Protein AF-A0A0Q5P4J5-F1 (afdb_monomer_lite)

Foldseek 3Di:
DDDPQPLDDQAEAPDAAQFAAQFDLQQSVVLLCVRRVVDPCNLVVSCVSNVDQSLVSNCRHRVHHSVSCCRRHVVSCVPVRDPNNPPPDDFDDKWWPDQVVCVVVVNHRGTIGGDDPLPQADLVQQFGTHPLRHDSDDTFHCPVPVLLVVLSVLLVVLCVVLNDVLLRVQLVLLLVLLVVCCVPVNDAPQLVVQLCVRVVPDPDDPSSSRSSSSSSCSSLSSQSSSLSSDPVSLCCLLDPNVPVNQCSNCVRRRVNDGQDDPPRSSNVVSVVVNVVVVVVVVVVVVVVVPPPDDDDDDDDDDDDD

Secondary structure (DSSP, 8-state):
-------PPP---SS-----TTB-HHHHHHHHHHHTT--TTHHHHHHHHHT--HHHHHHHHHT--HHHHHHH-GGGGTT---GGGTTPPPP-EEEEPPHHHHHHTT--S--EEEE-TT-SEETTTTEE-STT--SSSPPPB-TT-HHHHHHHHHHHHHHHHH-HHHHHHHHHHHHHHHHHHHHHH---HHHHHHHHHHHTT----HHHHHHHHHHHHHHHHHHHHHHHH-HHHHHHHHSS--HHHHHHHHHHTSTTPPP-STT-HHHHHHHHHHHHHHHHHHHHHHHTT---S------------

pLDDT: mean 85.1, std 15.19, range [29.89, 98.31]

Sequence (305 aa):
MTGPLDIPVLRPLPRKTRPYPDETTPSFIRRIETANHTGYGAVRQLRNRTGRSWPETLAILSGNTIRTLILAMPQLSAGTLLPESGGRPACRATRIACSRCTLSRGAGNHVVVHTTHERVLCPRHRLWTGDGNAGTGTQMRLDTCPGILAAHRHHRNLIIRFGRPAVLEAFEASSLINWRWYEQFGHFASFDQRYTALASRGNSPQQARQSAVAAALYPAVVDLTSALASPHWQALALSRNLTPFLERISRQITDGWIPQGSGDPLRHWITEERTARRLAAHDTTAASRDPQTARTPDSPVLGQL

Radius of gyration: 26.27 Å; chains: 1; bounding box: 70×57×71 Å

Structure (mmCIF, N/CA/C/O backbone):
data_AF-A0A0Q5P4J5-F1
#
_entry.id   AF-A0A0Q5P4J5-F1
#
loop_
_atom_site.group_PDB
_atom_site.id
_atom_site.type_symbol
_atom_site.label_atom_id
_atom_site.label_alt_id
_atom_site.label_comp_id
_atom_site.label_asym_id
_atom_site.label_entity_id
_atom_site.label_seq_id
_atom_site.pdbx_PDB_ins_code
_atom_site.Cartn_x
_atom_site.Cartn_y
_atom_site.Cartn_z
_atom_site.occupancy
_atom_site.B_iso_or_equiv
_atom_site.auth_seq_id
_atom_site.auth_comp_id
_atom_site.auth_asym_id
_atom_site.auth_atom_id
_atom_site.pdbx_PDB_model_num
ATOM 1 N N . MET A 1 1 ? 19.469 28.657 -42.302 1.00 40.56 1 MET A N 1
ATOM 2 C CA . MET A 1 1 ? 19.498 27.339 -42.973 1.00 40.56 1 MET A CA 1
ATOM 3 C C . MET A 1 1 ? 19.557 26.258 -41.901 1.00 40.56 1 MET A C 1
ATOM 5 O O . MET A 1 1 ? 20.631 25.949 -41.409 1.00 40.56 1 MET A O 1
ATOM 9 N N . THR A 1 2 ? 18.410 25.748 -41.458 1.00 45.59 2 THR A N 1
ATOM 10 C CA . THR A 1 2 ? 18.336 24.576 -40.572 1.00 45.59 2 THR A CA 1
ATOM 11 C C . THR A 1 2 ? 18.325 23.336 -41.456 1.00 45.59 2 THR A C 1
ATOM 13 O O . THR A 1 2 ? 17.329 23.085 -42.131 1.00 45.59 2 THR A O 1
ATOM 16 N N . GLY A 1 3 ? 19.448 22.615 -41.524 1.00 48.28 3 GLY A N 1
ATOM 17 C CA . GLY A 1 3 ? 19.512 21.325 -42.215 1.00 48.28 3 GLY A CA 1
ATOM 18 C C . GLY A 1 3 ? 18.489 20.333 -41.640 1.00 48.28 3 GLY A C 1
ATOM 19 O O . GLY A 1 3 ? 18.038 20.524 -40.505 1.00 48.28 3 GLY A O 1
ATOM 20 N N . PRO A 1 4 ? 18.090 19.299 -42.403 1.00 52.28 4 PRO A N 1
ATOM 21 C CA . PRO A 1 4 ? 17.166 18.288 -41.908 1.00 52.28 4 PRO A CA 1
ATOM 22 C C . PRO A 1 4 ? 17.740 17.679 -40.625 1.00 52.28 4 PRO A C 1
ATOM 24 O O . PRO A 1 4 ? 18.877 17.215 -40.597 1.00 52.28 4 PRO A O 1
ATOM 27 N N . LEU A 1 5 ? 16.968 17.744 -39.539 1.00 60.19 5 LEU A N 1
ATOM 28 C CA . LEU A 1 5 ? 17.321 17.085 -38.288 1.00 60.19 5 LEU A CA 1
ATOM 29 C C . LEU A 1 5 ? 17.388 15.583 -38.573 1.00 60.19 5 LEU A C 1
ATOM 31 O O . LEU A 1 5 ? 16.350 14.965 -38.798 1.00 60.19 5 LEU A O 1
ATOM 35 N N . ASP A 1 6 ? 18.589 15.004 -38.568 1.00 69.25 6 ASP A N 1
ATOM 36 C CA . ASP A 1 6 ? 18.773 13.555 -38.637 1.00 69.25 6 ASP A CA 1
ATOM 37 C C . ASP A 1 6 ? 18.082 12.912 -37.429 1.00 69.25 6 ASP A C 1
ATOM 39 O O . ASP A 1 6 ? 18.601 12.891 -36.304 1.00 69.25 6 ASP A O 1
ATOM 43 N N . ILE A 1 7 ? 16.861 12.421 -37.650 1.00 68.56 7 ILE A N 1
ATOM 44 C CA . ILE A 1 7 ? 16.100 11.685 -36.648 1.00 68.56 7 ILE A CA 1
ATOM 45 C C . ILE A 1 7 ? 16.794 10.328 -36.486 1.00 68.56 7 ILE A C 1
ATOM 47 O O . ILE A 1 7 ? 16.807 9.533 -37.429 1.00 68.56 7 ILE A O 1
ATOM 51 N N . PRO A 1 8 ? 17.366 10.017 -35.309 1.00 75.31 8 PRO A N 1
ATOM 52 C CA . PRO A 1 8 ? 18.061 8.755 -35.120 1.00 75.31 8 PRO A CA 1
ATOM 53 C C . PRO A 1 8 ? 17.087 7.585 -35.301 1.00 75.31 8 PRO A C 1
ATOM 55 O O . PRO A 1 8 ? 16.025 7.537 -34.673 1.00 75.31 8 PRO A O 1
ATOM 58 N N . VAL A 1 9 ? 17.456 6.620 -36.148 1.00 81.94 9 VAL A N 1
ATOM 59 C CA . VAL A 1 9 ? 16.663 5.402 -36.355 1.00 81.94 9 VAL A CA 1
ATOM 60 C C . VAL A 1 9 ? 16.645 4.596 -35.060 1.00 81.94 9 VAL A C 1
ATOM 62 O O . VAL A 1 9 ? 17.676 4.107 -34.597 1.00 81.94 9 VAL A O 1
ATOM 65 N N . LEU A 1 10 ? 15.457 4.441 -34.477 1.00 87.19 10 LEU A N 1
ATOM 66 C CA . LEU A 1 10 ? 15.274 3.671 -33.253 1.00 87.19 10 LEU A CA 1
ATOM 67 C C . LEU A 1 10 ? 15.359 2.172 -33.563 1.00 87.19 10 LEU A C 1
ATOM 69 O O . LEU A 1 10 ? 14.593 1.662 -34.379 1.00 87.19 10 LEU A O 1
ATOM 73 N N . ARG A 1 11 ? 16.276 1.459 -32.903 1.00 89.81 11 ARG A N 1
ATOM 74 C CA . ARG A 1 11 ? 16.461 0.007 -33.048 1.00 89.81 11 ARG A CA 1
ATOM 75 C C . ARG A 1 11 ? 16.365 -0.691 -31.687 1.00 89.81 11 ARG A C 1
ATOM 77 O O . ARG A 1 11 ? 16.628 -0.046 -30.671 1.00 89.81 11 ARG A O 1
ATOM 84 N N . PRO A 1 12 ? 16.004 -1.985 -31.646 1.00 93.31 12 PRO A N 1
ATOM 85 C CA . PRO A 1 12 ? 16.014 -2.756 -30.408 1.00 93.31 12 PRO A CA 1
ATOM 86 C C . PRO A 1 12 ? 17.386 -2.767 -29.739 1.00 93.31 12 PRO A C 1
ATOM 88 O O . PRO A 1 12 ? 18.413 -2.848 -30.415 1.00 93.31 12 PRO A O 1
ATOM 91 N N . LEU A 1 13 ? 17.397 -2.714 -28.407 1.00 93.94 13 LEU A N 1
ATOM 92 C CA . LEU A 1 13 ? 18.631 -2.809 -27.636 1.00 93.94 13 LEU A CA 1
ATOM 93 C C . LEU A 1 13 ? 19.099 -4.272 -27.516 1.00 93.94 13 LEU A C 1
ATOM 95 O O . LEU A 1 13 ? 18.262 -5.182 -27.529 1.00 93.94 13 LEU A O 1
ATOM 99 N N . PRO A 1 14 ? 20.415 -4.522 -27.352 1.00 94.69 14 PRO A N 1
ATOM 100 C CA . PRO A 1 14 ? 20.964 -5.880 -27.316 1.00 94.69 14 PRO A CA 1
ATOM 101 C C . PRO A 1 14 ? 20.375 -6.769 -26.212 1.00 94.69 14 PRO A C 1
ATOM 103 O O . PRO A 1 14 ? 20.093 -7.946 -26.435 1.00 94.69 14 PRO A O 1
ATOM 106 N N . ARG A 1 15 ? 20.162 -6.218 -25.010 1.00 93.88 15 ARG A N 1
ATOM 107 C CA . ARG A 1 15 ? 19.592 -6.941 -23.867 1.00 93.88 15 ARG A CA 1
ATOM 108 C C . ARG A 1 15 ? 18.125 -6.575 -23.686 1.00 93.88 15 ARG A C 1
ATOM 110 O O . ARG A 1 15 ? 17.771 -5.493 -23.211 1.00 93.88 15 ARG A O 1
ATOM 117 N N . LYS A 1 16 ? 17.262 -7.532 -24.022 1.00 92.31 16 LYS A N 1
ATOM 118 C CA . LYS A 1 16 ? 15.809 -7.418 -23.859 1.00 92.31 16 LYS A CA 1
ATOM 119 C C . LYS A 1 16 ? 15.430 -7.449 -22.379 1.00 92.31 16 LYS A C 1
ATOM 121 O O . LYS A 1 16 ? 15.924 -8.276 -21.617 1.00 92.31 16 LYS A O 1
ATOM 126 N N . THR A 1 17 ? 14.516 -6.571 -21.977 1.00 93.12 17 THR A N 1
ATOM 127 C CA . THR A 1 17 ? 13.975 -6.516 -20.609 1.00 93.12 17 THR A CA 1
ATOM 128 C C . THR A 1 17 ? 12.486 -6.824 -20.643 1.00 93.12 17 THR A C 1
ATOM 130 O O . THR A 1 17 ? 11.737 -6.194 -21.387 1.00 93.12 17 THR A O 1
ATOM 133 N N . ARG A 1 18 ? 12.039 -7.798 -19.841 1.00 92.94 18 ARG A N 1
ATOM 134 C CA . ARG A 1 18 ? 10.614 -8.137 -19.719 1.00 92.94 18 ARG A CA 1
ATOM 135 C C . ARG A 1 18 ? 9.919 -7.178 -18.742 1.00 92.94 18 ARG A C 1
ATOM 137 O O . ARG A 1 18 ? 10.473 -6.947 -17.656 1.00 92.94 18 ARG A O 1
ATOM 144 N N . PRO A 1 19 ? 8.741 -6.630 -19.088 1.00 94.62 19 PRO A N 1
ATOM 145 C CA . PRO A 1 19 ? 7.979 -5.797 -18.169 1.00 94.62 19 PRO A CA 1
ATOM 146 C C . PRO A 1 19 ? 7.394 -6.652 -17.040 1.00 94.62 19 PRO A C 1
ATOM 148 O O . PRO A 1 19 ? 7.106 -7.838 -17.222 1.00 94.62 19 PRO A O 1
ATOM 151 N N . TYR A 1 20 ? 7.238 -6.058 -15.861 1.00 95.25 20 TYR A N 1
ATOM 152 C CA . TYR A 1 20 ? 6.645 -6.713 -14.698 1.00 95.25 20 TYR A CA 1
ATOM 153 C C . TYR A 1 20 ? 5.208 -6.201 -14.458 1.00 95.25 20 TYR A C 1
ATOM 155 O O . TYR A 1 20 ? 4.928 -5.035 -14.732 1.00 95.25 20 TYR A O 1
ATOM 163 N N . PRO A 1 21 ? 4.264 -7.030 -13.969 1.00 92.81 21 PRO A N 1
ATOM 164 C CA . PRO A 1 21 ? 2.897 -6.573 -13.711 1.00 92.81 21 PRO A CA 1
ATOM 165 C C . PRO A 1 21 ? 2.836 -5.401 -12.724 1.00 92.81 21 PRO A C 1
ATOM 167 O O . PRO A 1 21 ? 3.470 -5.455 -11.671 1.00 92.81 21 PRO A O 1
ATOM 170 N N . ASP A 1 22 ? 2.033 -4.386 -13.052 1.00 92.62 22 ASP A N 1
ATOM 171 C CA . ASP A 1 22 ? 1.913 -3.121 -12.312 1.00 92.62 22 ASP A CA 1
ATOM 172 C C . ASP A 1 22 ? 3.205 -2.284 -12.283 1.00 92.62 22 ASP A C 1
ATOM 174 O O . ASP A 1 22 ? 3.307 -1.350 -11.493 1.00 92.62 22 ASP A O 1
ATOM 178 N N . GLU A 1 23 ? 4.213 -2.584 -13.103 1.00 94.75 23 GLU A N 1
ATOM 179 C CA . GLU A 1 23 ? 5.471 -1.839 -13.078 1.00 94.75 23 GLU A CA 1
ATOM 180 C C . GLU A 1 23 ? 5.275 -0.350 -13.397 1.00 94.75 23 GLU A C 1
ATOM 182 O O . GLU A 1 23 ? 4.431 0.061 -14.192 1.00 94.75 23 GLU A O 1
ATOM 187 N N . THR A 1 24 ? 6.058 0.494 -12.736 1.00 93.75 24 THR A N 1
ATOM 188 C CA . THR A 1 24 ? 6.094 1.922 -13.038 1.00 93.75 24 THR A CA 1
ATOM 189 C C . THR A 1 24 ? 6.918 2.170 -14.308 1.00 93.75 24 THR A C 1
ATOM 191 O O . THR A 1 24 ? 8.010 1.619 -14.457 1.00 93.75 24 THR A O 1
ATOM 194 N N . THR A 1 25 ? 6.465 3.052 -15.205 1.00 94.19 25 THR A N 1
ATOM 195 C CA . THR A 1 25 ? 7.236 3.437 -16.402 1.00 94.19 25 THR A CA 1
ATOM 196 C C . THR A 1 25 ? 8.682 3.849 -16.075 1.00 94.19 25 THR A C 1
ATOM 198 O O . THR A 1 25 ? 9.593 3.358 -16.745 1.00 94.19 25 THR A O 1
ATOM 201 N N . PRO A 1 26 ? 8.956 4.666 -15.031 1.00 94.38 26 PRO A N 1
ATOM 202 C CA . PRO A 1 26 ? 10.330 4.976 -14.632 1.00 94.38 26 PRO A CA 1
ATOM 203 C C . PRO A 1 26 ? 11.158 3.751 -14.205 1.00 94.38 26 PRO A C 1
ATOM 205 O O . PRO A 1 26 ? 12.337 3.683 -14.550 1.00 94.38 26 PRO A O 1
ATOM 208 N N . SER A 1 27 ? 10.568 2.774 -13.498 1.00 94.62 27 SER A N 1
ATOM 209 C CA . SER A 1 27 ? 11.249 1.516 -13.136 1.00 94.62 27 SER A CA 1
ATOM 210 C C . SER A 1 27 ? 11.662 0.733 -14.373 1.00 94.62 27 SER A C 1
ATOM 212 O O . SER A 1 27 ? 12.820 0.329 -14.491 1.00 94.62 27 SER A O 1
ATOM 214 N N . PHE A 1 28 ? 10.737 0.564 -15.319 1.00 96.44 28 PHE A N 1
ATOM 215 C CA . PHE A 1 28 ? 11.008 -0.196 -16.532 1.00 96.44 28 PHE A CA 1
ATOM 216 C C . PHE A 1 28 ? 12.098 0.464 -17.386 1.00 96.44 28 PHE A C 1
ATOM 218 O O . PHE A 1 28 ? 13.026 -0.214 -17.826 1.00 96.44 28 PHE A O 1
ATOM 225 N N . ILE A 1 29 ? 12.053 1.795 -17.538 1.00 95.81 29 ILE A N 1
ATOM 226 C CA . ILE A 1 29 ? 13.106 2.573 -18.212 1.00 95.81 29 ILE A CA 1
ATOM 227 C C . ILE A 1 29 ? 14.461 2.357 -17.535 1.00 95.81 29 ILE A C 1
ATOM 229 O O . ILE A 1 29 ? 15.420 1.974 -18.203 1.00 95.81 29 ILE A O 1
ATOM 233 N N . ARG A 1 30 ? 14.538 2.539 -16.209 1.00 94.62 30 ARG A N 1
ATOM 234 C CA . ARG A 1 30 ? 15.789 2.364 -15.458 1.00 94.62 30 ARG A CA 1
ATOM 235 C C . ARG A 1 30 ? 16.352 0.954 -15.633 1.00 94.62 30 ARG A C 1
ATOM 237 O O . ARG A 1 30 ? 17.565 0.791 -15.735 1.00 94.62 30 ARG A O 1
ATOM 244 N N . ARG A 1 31 ? 15.499 -0.071 -15.681 1.00 94.56 31 ARG A N 1
ATOM 245 C CA . ARG A 1 31 ? 15.924 -1.460 -15.908 1.00 94.56 31 ARG A CA 1
ATOM 246 C C . ARG A 1 31 ? 16.450 -1.686 -17.320 1.00 94.56 31 ARG A C 1
ATOM 248 O O . ARG A 1 31 ? 17.480 -2.339 -17.452 1.00 94.56 31 ARG A O 1
ATOM 255 N N . ILE A 1 32 ? 15.808 -1.121 -18.343 1.00 95.31 32 ILE A N 1
ATOM 256 C CA . ILE A 1 32 ? 16.315 -1.160 -19.724 1.00 95.31 32 ILE A CA 1
ATOM 257 C C . ILE A 1 32 ? 17.700 -0.510 -19.805 1.00 95.31 32 ILE A C 1
ATOM 259 O O . ILE A 1 32 ? 18.624 -1.116 -20.352 1.00 95.31 32 ILE A O 1
ATOM 263 N N . GLU A 1 33 ? 17.845 0.692 -19.242 1.00 95.06 33 GLU A N 1
ATOM 264 C CA . GLU A 1 33 ? 19.101 1.455 -19.249 1.00 95.06 33 GLU A CA 1
ATOM 265 C C . GLU A 1 33 ? 20.218 0.703 -18.522 1.00 95.06 33 GLU A C 1
ATOM 267 O O . GLU A 1 33 ? 21.335 0.591 -19.023 1.00 95.06 33 GLU A O 1
ATOM 272 N N . THR A 1 34 ? 19.890 0.127 -17.363 1.00 93.94 34 THR A N 1
ATOM 273 C CA . THR A 1 34 ? 20.825 -0.653 -16.543 1.00 93.94 34 THR A CA 1
ATOM 274 C C . THR A 1 34 ? 21.249 -1.935 -17.254 1.00 93.94 34 THR A C 1
ATOM 276 O O . THR A 1 34 ? 22.435 -2.249 -17.297 1.00 93.94 34 THR A O 1
ATOM 279 N N . ALA A 1 35 ? 20.301 -2.669 -17.846 1.00 94.00 35 ALA A N 1
ATOM 280 C CA . ALA A 1 35 ? 20.592 -3.907 -18.562 1.00 94.00 35 ALA A CA 1
ATOM 281 C C . ALA A 1 35 ? 21.525 -3.660 -19.753 1.00 94.00 35 ALA A C 1
ATOM 283 O O . ALA A 1 35 ? 22.402 -4.482 -20.006 1.00 94.00 35 ALA A O 1
ATOM 284 N N . ASN A 1 36 ? 21.356 -2.535 -20.452 1.00 94.62 36 ASN A N 1
ATOM 285 C CA . ASN A 1 36 ? 22.091 -2.197 -21.673 1.00 94.62 36 ASN A CA 1
ATOM 286 C C . ASN A 1 36 ? 23.265 -1.231 -21.459 1.00 94.62 36 ASN A C 1
ATOM 288 O O . ASN A 1 36 ? 23.879 -0.821 -22.438 1.00 94.62 36 ASN A O 1
ATOM 292 N N . HIS A 1 37 ? 23.584 -0.875 -20.211 1.00 94.31 37 HIS A N 1
ATOM 293 C CA . HIS A 1 37 ? 24.678 0.038 -19.862 1.00 94.31 37 HIS A CA 1
ATOM 294 C C . HIS A 1 37 ? 24.641 1.384 -20.619 1.00 94.31 37 HIS A C 1
ATOM 296 O O . HIS A 1 37 ? 25.680 1.971 -20.899 1.00 94.31 37 HIS A O 1
ATOM 302 N N . THR A 1 38 ? 23.450 1.900 -20.941 1.00 91.75 38 THR A N 1
ATOM 303 C CA . THR A 1 38 ? 23.298 3.122 -21.760 1.00 91.75 38 THR A CA 1
ATOM 304 C C . THR A 1 38 ? 23.426 4.421 -20.960 1.00 91.75 38 THR A C 1
ATOM 306 O O . THR A 1 38 ? 23.389 5.499 -21.541 1.00 91.75 38 THR A O 1
ATOM 309 N N . GLY A 1 39 ? 23.545 4.336 -19.633 1.00 89.50 39 GLY A N 1
ATOM 310 C CA . GLY A 1 39 ? 23.531 5.491 -18.733 1.00 89.50 39 GLY A CA 1
ATOM 311 C C . GLY A 1 39 ? 22.118 5.967 -18.373 1.00 89.50 39 GLY A C 1
ATOM 312 O O . GLY A 1 39 ? 21.139 5.669 -19.061 1.00 89.50 39 GLY A O 1
ATOM 313 N N . TYR A 1 40 ? 22.016 6.688 -17.253 1.00 91.38 40 TYR A N 1
ATOM 314 C CA . TYR A 1 40 ? 20.748 7.186 -16.716 1.00 91.38 40 TYR A CA 1
ATOM 315 C C . TYR A 1 40 ? 20.149 8.276 -17.613 1.00 91.38 40 TYR A C 1
ATOM 317 O O . TYR A 1 40 ? 20.801 9.275 -17.913 1.00 91.38 40 TYR A O 1
ATOM 325 N N . GLY A 1 41 ? 18.887 8.108 -18.010 1.00 92.75 41 GLY A N 1
ATOM 326 C CA . GLY A 1 41 ? 18.146 9.089 -18.807 1.00 92.75 41 GLY A CA 1
ATOM 327 C C . GLY A 1 41 ? 18.378 9.010 -20.320 1.00 92.75 41 GLY A C 1
ATOM 328 O O . GLY A 1 41 ? 17.718 9.746 -21.062 1.00 92.75 41 GLY A O 1
ATOM 329 N N . ALA A 1 42 ? 19.239 8.111 -20.799 1.00 94.00 42 ALA A N 1
ATOM 330 C CA . ALA A 1 42 ? 19.514 7.921 -22.223 1.00 94.00 42 ALA A CA 1
ATOM 331 C C . ALA A 1 42 ? 18.250 7.571 -23.026 1.00 94.00 42 ALA A C 1
ATOM 333 O O . ALA A 1 42 ? 18.016 8.116 -24.106 1.00 94.00 42 ALA A O 1
ATOM 334 N N . VAL A 1 43 ? 17.370 6.729 -22.474 1.00 93.69 43 VAL A N 1
ATOM 335 C CA . VAL A 1 43 ? 16.118 6.340 -23.142 1.00 93.69 43 VAL A CA 1
ATOM 336 C C . VAL A 1 43 ? 15.170 7.536 -23.267 1.00 93.69 43 VAL A C 1
ATOM 338 O O . VAL A 1 43 ? 14.501 7.705 -24.288 1.00 93.69 43 VAL A O 1
ATOM 341 N N . ARG A 1 44 ? 15.138 8.415 -22.257 1.00 94.12 44 ARG A N 1
ATOM 342 C CA . ARG A 1 44 ? 14.341 9.651 -22.295 1.00 94.12 44 ARG A CA 1
ATOM 343 C C . ARG A 1 44 ? 14.870 10.624 -23.348 1.00 94.12 44 ARG A C 1
ATOM 345 O O . ARG A 1 44 ? 14.074 11.195 -24.089 1.00 94.12 44 ARG A O 1
ATOM 352 N N . GLN A 1 45 ? 16.188 10.802 -23.426 1.00 92.62 45 GLN A N 1
ATOM 353 C CA . GLN A 1 45 ? 16.813 11.652 -24.444 1.00 92.62 45 GLN A CA 1
ATOM 354 C C . GLN A 1 45 ? 16.505 11.138 -25.855 1.00 92.62 45 GLN A C 1
ATOM 356 O O . GLN A 1 45 ? 16.112 11.912 -26.726 1.00 92.62 45 GLN A O 1
ATOM 361 N N . LEU A 1 46 ? 16.593 9.823 -26.061 1.00 91.25 46 LEU A N 1
ATOM 362 C CA . LEU A 1 46 ? 16.285 9.188 -27.339 1.00 91.25 46 LEU A CA 1
ATOM 363 C C . LEU A 1 46 ? 14.809 9.345 -27.736 1.00 91.25 46 LEU A C 1
ATOM 365 O O . LEU A 1 46 ? 14.508 9.686 -28.881 1.00 91.25 46 LEU A O 1
ATOM 369 N N . ARG A 1 47 ? 13.882 9.182 -26.783 1.00 93.31 47 ARG A N 1
ATOM 370 C CA . ARG A 1 47 ? 12.458 9.489 -26.992 1.00 93.31 47 ARG A CA 1
ATOM 371 C C . ARG A 1 47 ? 12.263 10.941 -27.437 1.00 93.31 47 ARG A C 1
ATOM 373 O O . ARG A 1 47 ? 11.586 11.190 -28.426 1.00 93.31 47 ARG A O 1
ATOM 380 N N . ASN A 1 48 ? 12.882 11.894 -26.735 1.00 92.31 48 ASN A N 1
ATOM 381 C CA . ASN A 1 48 ? 12.759 13.322 -27.046 1.00 92.31 48 ASN A CA 1
ATOM 382 C C . ASN A 1 48 ? 13.271 13.662 -28.450 1.00 92.31 48 ASN A C 1
ATOM 384 O O . ASN A 1 48 ? 12.627 14.430 -29.153 1.00 92.31 48 ASN A O 1
ATOM 388 N N . ARG A 1 49 ? 14.387 13.062 -28.878 1.00 90.62 49 ARG A N 1
ATOM 389 C CA . ARG A 1 49 ? 14.952 13.279 -30.222 1.00 90.62 49 ARG A CA 1
ATOM 390 C C . ARG A 1 49 ? 14.111 12.671 -31.343 1.00 90.62 49 ARG A C 1
ATOM 392 O O . ARG A 1 49 ? 14.165 13.157 -32.463 1.00 90.62 49 ARG A O 1
ATOM 399 N N . THR A 1 50 ? 13.376 11.598 -31.057 1.00 89.94 50 THR A N 1
ATOM 400 C CA . THR A 1 50 ? 12.561 10.893 -32.061 1.00 89.94 50 THR A CA 1
ATOM 401 C C . THR A 1 50 ? 11.117 11.380 -32.128 1.00 89.94 50 THR A C 1
ATOM 403 O O . THR A 1 50 ? 10.417 11.025 -33.070 1.00 89.94 50 THR A O 1
ATOM 406 N N . GLY A 1 51 ? 10.645 12.144 -31.136 1.00 88.19 51 GLY A N 1
ATOM 407 C CA . GLY A 1 51 ? 9.257 12.618 -31.061 1.00 88.19 51 GLY A CA 1
ATOM 408 C C . GLY A 1 51 ? 8.215 11.512 -30.834 1.00 88.19 51 GLY A C 1
ATOM 409 O O . GLY A 1 51 ? 7.019 11.781 -30.888 1.00 88.19 51 GLY A O 1
ATOM 410 N N . ARG A 1 52 ? 8.642 10.268 -30.581 1.00 89.69 52 ARG A N 1
ATOM 411 C CA . ARG A 1 52 ? 7.751 9.106 -30.444 1.00 89.69 52 ARG A CA 1
ATOM 412 C C . ARG A 1 52 ? 7.058 9.047 -29.086 1.00 89.69 52 ARG A C 1
ATOM 414 O O . ARG A 1 52 ? 7.567 9.533 -28.071 1.00 89.69 52 ARG A O 1
ATOM 421 N N . SER A 1 53 ? 5.912 8.368 -29.066 1.00 92.44 53 SER A N 1
ATOM 422 C CA . SER A 1 53 ? 5.186 8.064 -27.835 1.00 92.44 53 SER A CA 1
ATOM 423 C C . SER A 1 53 ? 5.967 7.078 -26.952 1.00 92.44 53 SER A C 1
ATOM 425 O O . SER A 1 53 ? 6.747 6.253 -27.434 1.00 92.44 53 SER A O 1
ATOM 427 N N . TRP A 1 54 ? 5.753 7.128 -25.631 1.00 92.88 54 TRP A N 1
ATOM 428 C CA . TRP A 1 54 ? 6.388 6.180 -24.705 1.00 92.88 54 TRP A CA 1
ATOM 429 C C . TRP A 1 54 ? 6.127 4.703 -25.047 1.00 92.88 54 TRP A C 1
ATOM 431 O O . TRP A 1 54 ? 7.096 3.939 -25.029 1.00 92.88 54 TRP A O 1
ATOM 441 N N . PRO A 1 55 ? 4.885 4.269 -25.351 1.00 94.50 55 PRO A N 1
ATOM 442 C CA . PRO A 1 55 ? 4.618 2.873 -25.688 1.00 94.50 55 PRO A CA 1
ATOM 443 C C . PRO A 1 55 ? 5.414 2.400 -26.907 1.00 94.50 55 PRO A C 1
ATOM 445 O O . PRO A 1 55 ? 6.005 1.325 -26.858 1.00 94.50 55 PRO A O 1
ATOM 448 N N . GLU A 1 56 ? 5.492 3.215 -27.963 1.00 93.81 56 GLU A N 1
ATOM 449 C CA . GLU A 1 56 ? 6.271 2.899 -29.165 1.00 93.81 56 GLU A CA 1
ATOM 450 C C . GLU A 1 56 ? 7.768 2.828 -28.877 1.00 93.81 56 GLU A C 1
ATOM 452 O O . GLU A 1 56 ? 8.422 1.845 -29.231 1.00 93.81 56 GLU A O 1
ATOM 457 N N . THR A 1 57 ? 8.320 3.852 -28.213 1.00 95.12 57 THR A N 1
ATOM 458 C CA . THR A 1 57 ? 9.749 3.894 -27.891 1.00 95.12 57 THR A CA 1
ATOM 459 C C . THR A 1 57 ? 10.153 2.679 -27.064 1.00 95.12 57 THR A C 1
ATOM 461 O O . THR A 1 57 ? 11.146 2.018 -27.369 1.00 95.12 57 THR A O 1
ATOM 464 N N . LEU A 1 58 ? 9.371 2.348 -26.035 1.00 96.00 58 LEU A N 1
ATOM 465 C CA . LEU A 1 58 ? 9.656 1.213 -25.166 1.00 96.00 58 LEU A CA 1
ATOM 466 C C . LEU A 1 58 ? 9.457 -0.124 -25.881 1.00 96.00 58 LEU A C 1
ATOM 468 O O . LEU A 1 58 ? 10.254 -1.034 -25.651 1.00 96.00 58 LEU A O 1
ATOM 472 N N . ALA A 1 59 ? 8.453 -0.254 -26.752 1.00 96.12 59 ALA A N 1
ATOM 473 C CA . ALA A 1 59 ? 8.224 -1.469 -27.533 1.00 96.12 59 ALA A CA 1
ATOM 474 C C . ALA A 1 59 ? 9.430 -1.788 -28.423 1.00 96.12 59 ALA A C 1
ATOM 476 O O . ALA A 1 59 ? 9.974 -2.892 -28.354 1.00 96.12 59 ALA A O 1
ATOM 477 N N . ILE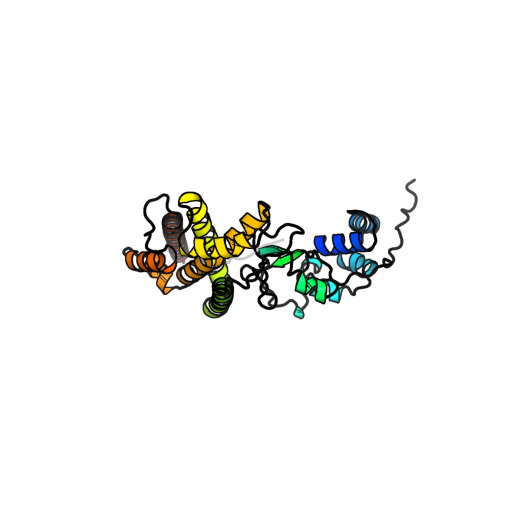 A 1 60 ? 9.916 -0.788 -29.167 1.00 95.56 60 ILE A N 1
ATOM 478 C CA . ILE A 1 60 ? 11.082 -0.933 -30.044 1.00 95.56 60 ILE A CA 1
ATOM 479 C C . ILE A 1 60 ? 12.328 -1.275 -29.222 1.00 95.56 60 ILE A C 1
ATOM 481 O O . ILE A 1 60 ? 12.963 -2.293 -29.485 1.00 95.56 60 ILE A O 1
ATOM 485 N N . LEU A 1 61 ? 12.654 -0.479 -28.196 1.00 95.69 61 LEU A N 1
ATOM 486 C CA . LEU A 1 61 ? 13.894 -0.644 -27.427 1.00 95.69 61 LEU A CA 1
ATOM 487 C C . LEU A 1 61 ? 13.953 -1.961 -26.650 1.00 95.69 61 LEU A C 1
ATOM 489 O O . LEU A 1 61 ? 15.009 -2.587 -26.578 1.00 95.69 61 LEU A O 1
ATOM 493 N N . SER A 1 62 ? 12.834 -2.383 -26.061 1.00 94.69 62 SER A N 1
ATOM 494 C CA . SER A 1 62 ? 12.782 -3.596 -25.237 1.00 94.69 62 SER A CA 1
ATOM 495 C C . SER A 1 62 ? 12.483 -4.870 -26.031 1.00 94.69 62 SER A C 1
ATOM 497 O O . SER A 1 62 ? 12.673 -5.969 -25.505 1.00 94.69 62 SER A O 1
ATOM 499 N N . GLY A 1 63 ? 12.013 -4.734 -27.276 1.00 94.31 63 GLY A N 1
ATOM 500 C CA . GLY A 1 63 ? 11.532 -5.839 -28.103 1.00 94.31 63 GLY A CA 1
ATOM 501 C C . GLY A 1 63 ? 10.205 -6.444 -27.628 1.00 94.31 63 GLY A C 1
ATOM 502 O O . GLY A 1 63 ? 9.908 -7.583 -27.984 1.00 94.31 63 GLY A O 1
ATOM 503 N N . ASN A 1 64 ? 9.433 -5.729 -26.803 1.00 95.12 64 ASN A N 1
ATOM 504 C CA . ASN A 1 64 ? 8.091 -6.138 -26.374 1.00 95.12 64 ASN A CA 1
ATOM 505 C C . ASN A 1 64 ? 7.022 -5.508 -27.272 1.00 95.12 64 ASN A C 1
ATOM 507 O O . ASN A 1 64 ? 7.233 -4.453 -27.862 1.00 95.12 64 ASN A O 1
ATOM 511 N N . THR A 1 65 ? 5.833 -6.107 -27.324 1.00 95.06 65 THR A N 1
ATOM 512 C CA . THR A 1 65 ? 4.697 -5.472 -28.006 1.00 95.06 65 THR A CA 1
ATOM 513 C C . THR A 1 65 ? 4.131 -4.323 -27.168 1.00 95.06 65 THR A C 1
ATOM 515 O O . THR A 1 65 ? 4.158 -4.371 -25.934 1.00 95.06 65 THR A O 1
A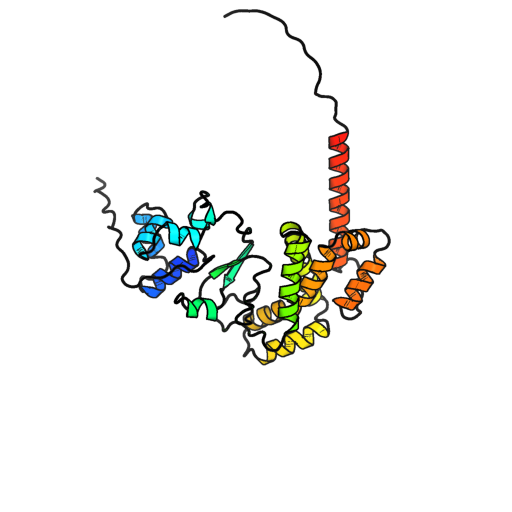TOM 518 N N . ILE A 1 66 ? 3.548 -3.316 -27.829 1.00 93.69 66 ILE A N 1
ATOM 519 C CA . ILE A 1 66 ? 2.821 -2.223 -27.158 1.00 93.69 66 ILE A CA 1
ATOM 520 C C . ILE A 1 66 ? 1.736 -2.786 -26.228 1.00 93.69 66 ILE A C 1
ATOM 522 O O . ILE A 1 66 ? 1.623 -2.357 -25.082 1.00 93.69 66 ILE A O 1
ATOM 526 N N . ARG A 1 67 ? 0.994 -3.809 -26.679 1.00 92.50 67 ARG A N 1
ATOM 527 C CA . ARG A 1 67 ? -0.039 -4.478 -25.876 1.00 92.50 67 ARG A CA 1
ATOM 528 C C . ARG A 1 67 ? 0.529 -5.066 -24.584 1.00 92.50 67 ARG A C 1
ATOM 530 O O . ARG A 1 67 ? -0.015 -4.816 -23.513 1.00 92.50 67 ARG A O 1
ATOM 537 N N . THR A 1 68 ? 1.636 -5.809 -24.664 1.00 93.31 68 THR A N 1
ATOM 538 C CA . THR A 1 68 ? 2.305 -6.386 -23.484 1.00 93.31 68 THR A CA 1
ATOM 539 C C . THR A 1 68 ? 2.722 -5.297 -22.494 1.00 93.31 68 THR A C 1
ATOM 541 O O . THR A 1 68 ? 2.547 -5.466 -21.287 1.00 93.31 68 THR A O 1
ATOM 544 N N . LEU A 1 69 ? 3.240 -4.172 -22.996 1.00 94.06 69 LEU A N 1
ATOM 545 C CA . LEU A 1 69 ? 3.637 -3.041 -22.159 1.00 94.06 69 LEU A CA 1
ATOM 546 C C . LEU A 1 69 ? 2.438 -2.376 -21.482 1.00 94.06 69 LEU A C 1
ATOM 548 O O . LEU A 1 69 ? 2.519 -2.107 -20.291 1.00 94.06 69 LEU A O 1
ATOM 552 N N . ILE A 1 70 ? 1.327 -2.160 -22.190 1.00 92.06 70 ILE A N 1
ATOM 553 C CA . ILE A 1 70 ? 0.114 -1.553 -21.619 1.00 92.06 70 ILE A CA 1
ATOM 554 C C . ILE A 1 70 ? -0.515 -2.453 -20.547 1.00 92.06 70 ILE A C 1
ATOM 556 O O . ILE A 1 70 ? -0.930 -1.959 -19.502 1.00 92.06 70 ILE A O 1
ATOM 560 N N . LEU A 1 71 ? -0.554 -3.773 -20.755 1.00 89.44 71 LEU A N 1
ATOM 561 C CA . LEU A 1 71 ? -1.085 -4.706 -19.752 1.00 89.44 71 LEU A CA 1
ATOM 562 C C . LEU A 1 71 ? -0.243 -4.713 -18.467 1.00 89.44 71 LEU A C 1
ATOM 564 O O . LEU A 1 71 ? -0.775 -4.708 -17.348 1.00 89.44 71 LEU A O 1
ATOM 568 N N . ALA A 1 72 ? 1.083 -4.706 -18.624 1.00 91.94 72 ALA A N 1
ATOM 569 C CA . ALA A 1 72 ? 2.010 -4.653 -17.504 1.00 91.94 72 ALA A CA 1
ATOM 570 C C . ALA A 1 72 ? 2.024 -3.275 -16.821 1.00 91.94 72 ALA A C 1
ATOM 572 O O . ALA A 1 72 ? 2.097 -3.216 -15.596 1.00 91.94 72 ALA A O 1
ATOM 573 N N . MET A 1 73 ? 1.903 -2.194 -17.596 1.00 92.31 73 MET A N 1
ATOM 574 C CA . MET A 1 73 ? 2.023 -0.797 -17.170 1.00 92.31 73 MET A CA 1
ATOM 575 C C . MET A 1 73 ? 0.862 0.048 -17.744 1.00 92.31 73 MET A C 1
ATOM 577 O O . MET A 1 73 ? 1.041 0.764 -18.736 1.00 92.31 73 MET A O 1
ATOM 581 N N . PRO A 1 74 ? -0.341 0.008 -17.136 1.00 86.62 74 PRO A N 1
ATOM 582 C CA . PRO A 1 74 ? -1.535 0.684 -17.660 1.00 86.62 74 PRO A CA 1
ATOM 583 C C . PRO A 1 74 ? -1.406 2.193 -17.845 1.00 86.62 74 PRO A C 1
ATOM 585 O O . PRO A 1 74 ? -2.088 2.767 -18.688 1.00 86.62 74 PRO A O 1
ATOM 588 N N . GLN A 1 75 ? -0.521 2.848 -17.098 1.00 87.06 75 GLN A N 1
ATOM 589 C CA . GLN A 1 75 ? -0.233 4.277 -17.224 1.00 87.06 75 GLN A CA 1
ATOM 590 C C . GLN A 1 75 ? 0.338 4.661 -18.600 1.00 87.06 75 GLN A C 1
ATOM 592 O O . GLN A 1 75 ? 0.355 5.837 -18.950 1.00 87.06 75 GLN A O 1
ATOM 597 N N . LEU A 1 76 ? 0.785 3.685 -19.398 1.00 88.75 76 LEU A N 1
ATOM 598 C CA . LEU A 1 76 ? 1.192 3.894 -20.787 1.00 88.75 76 LEU A CA 1
ATOM 599 C C . LEU A 1 76 ? 0.013 4.069 -21.757 1.00 88.75 76 LEU A C 1
ATOM 601 O O . LEU A 1 76 ? 0.229 4.495 -22.885 1.00 88.75 76 LEU A O 1
ATOM 605 N N . SER A 1 77 ? -1.218 3.760 -21.343 1.00 81.94 77 SER A N 1
ATOM 606 C CA . SER A 1 77 ? -2.391 3.738 -22.230 1.00 81.94 77 SER A CA 1
ATOM 607 C C . SER A 1 77 ? -2.986 5.107 -22.588 1.00 81.94 77 SER A C 1
ATOM 609 O O . SER A 1 77 ? -3.942 5.155 -23.356 1.00 81.94 77 SER A O 1
ATOM 611 N N . ALA A 1 78 ? -2.467 6.215 -22.040 1.00 69.94 78 ALA A N 1
ATOM 612 C CA . ALA A 1 78 ? -2.994 7.573 -22.257 1.00 69.94 78 ALA A CA 1
ATOM 613 C C . ALA A 1 78 ? -4.531 7.692 -22.089 1.00 69.94 78 ALA A C 1
ATOM 615 O O . ALA A 1 78 ? -5.177 8.472 -22.779 1.00 69.94 78 ALA A O 1
ATOM 616 N N . GLY A 1 79 ? -5.126 6.894 -21.192 1.00 61.50 79 GLY A N 1
ATOM 617 C CA . GLY A 1 79 ? -6.574 6.869 -20.939 1.00 61.50 79 GLY A CA 1
ATOM 618 C C . GLY A 1 79 ? -7.364 5.842 -21.760 1.00 61.50 79 GLY A C 1
ATOM 619 O O . GLY A 1 79 ? -8.512 5.564 -21.425 1.00 61.50 79 GLY A O 1
ATOM 620 N N . THR A 1 80 ? -6.757 5.202 -22.764 1.00 59.25 80 THR A N 1
ATOM 621 C CA . THR A 1 80 ? -7.391 4.123 -23.542 1.00 59.25 80 THR A CA 1
ATOM 622 C C . THR A 1 80 ? -7.130 2.778 -22.866 1.00 59.25 80 THR A C 1
ATOM 624 O O . THR A 1 80 ? -6.276 1.994 -23.288 1.00 59.25 80 THR A O 1
ATOM 627 N N . LEU A 1 81 ? -7.813 2.520 -21.751 1.00 61.81 81 LEU A N 1
ATOM 628 C CA . LEU A 1 81 ? -7.682 1.238 -21.063 1.00 61.81 81 LEU A CA 1
ATOM 629 C C . LEU A 1 81 ? -8.162 0.108 -21.980 1.00 61.81 81 LEU A C 1
ATOM 631 O O . LEU A 1 81 ? -9.275 0.137 -22.498 1.00 61.81 81 LEU A O 1
ATOM 635 N N . LEU A 1 82 ? -7.319 -0.911 -22.160 1.00 61.91 82 LEU A N 1
ATOM 636 C CA . LEU A 1 82 ? -7.744 -2.161 -22.785 1.00 61.91 82 LEU A CA 1
ATOM 637 C C . LEU A 1 82 ? -8.912 -2.757 -21.976 1.00 61.91 82 LEU A C 1
ATOM 639 O O . LEU A 1 82 ? -8.910 -2.614 -20.751 1.00 61.91 82 LEU A O 1
ATOM 643 N N . PRO A 1 83 ? -9.862 -3.480 -22.598 1.00 58.66 83 PRO A N 1
ATOM 644 C CA . PRO A 1 83 ? -10.943 -4.155 -21.869 1.00 58.66 83 PRO A CA 1
ATOM 645 C C . PRO A 1 83 ? -10.423 -5.051 -20.731 1.00 58.66 83 PRO A C 1
ATOM 647 O O . PRO A 1 83 ? -10.999 -5.101 -19.651 1.00 58.66 83 PRO A O 1
ATOM 650 N N . GLU A 1 84 ? -9.262 -5.677 -20.945 1.00 62.22 84 GLU A N 1
ATOM 651 C CA . GLU A 1 84 ? -8.529 -6.518 -19.984 1.00 62.22 84 GLU A CA 1
ATOM 652 C C . GLU A 1 84 ? -7.974 -5.741 -18.772 1.00 62.22 84 GLU A C 1
ATOM 654 O O . GLU A 1 84 ? -7.627 -6.335 -17.753 1.00 62.22 84 GLU A O 1
ATOM 659 N N . SER A 1 85 ? -7.888 -4.414 -18.872 1.00 58.75 85 SER A N 1
ATOM 660 C CA . SER A 1 85 ? -7.532 -3.507 -17.775 1.00 58.75 85 SER A CA 1
ATOM 661 C C . SER A 1 85 ? -8.758 -3.042 -16.976 1.00 58.75 85 SER A C 1
ATOM 663 O O . SER A 1 85 ? -8.595 -2.394 -15.937 1.00 58.75 85 SER A O 1
ATOM 665 N N . GLY A 1 86 ? -9.973 -3.359 -17.441 1.00 56.84 86 GLY A N 1
ATOM 666 C CA . GLY A 1 86 ? -11.223 -3.080 -16.742 1.00 56.84 86 GLY A CA 1
ATOM 667 C C . GLY A 1 86 ? -11.265 -3.778 -15.381 1.00 56.84 86 GLY A C 1
ATOM 668 O O . GLY A 1 86 ? -10.961 -4.961 -15.261 1.00 56.84 86 GLY A O 1
ATOM 669 N N . GLY A 1 87 ? -11.602 -3.031 -14.327 1.00 65.31 87 GLY A N 1
ATOM 670 C CA . GLY A 1 87 ? -11.686 -3.558 -12.958 1.00 65.31 87 GLY A CA 1
ATOM 671 C C . GLY A 1 87 ? -10.377 -3.540 -12.161 1.00 65.31 87 GLY A C 1
ATOM 672 O O . GLY A 1 87 ? -10.359 -3.996 -11.014 1.00 65.31 87 GLY A O 1
ATOM 673 N N . ARG A 1 88 ? -9.280 -2.989 -12.705 1.00 71.88 88 ARG A N 1
ATOM 674 C CA . ARG A 1 88 ? -8.052 -2.781 -11.924 1.00 71.88 88 ARG A CA 1
ATOM 675 C C . ARG A 1 88 ? -8.294 -1.705 -10.852 1.00 71.88 88 ARG A C 1
ATOM 677 O O . ARG A 1 88 ? -8.734 -0.608 -11.192 1.00 71.88 88 ARG A O 1
ATOM 684 N N . PRO A 1 89 ? -8.006 -1.975 -9.567 1.00 75.88 89 PRO A N 1
ATOM 685 C CA . PRO A 1 89 ? -8.155 -0.965 -8.528 1.00 75.88 89 PRO A CA 1
ATOM 686 C C . PRO A 1 89 ? -7.258 0.249 -8.774 1.00 75.88 89 PRO A C 1
ATOM 688 O O . PRO A 1 89 ? -6.129 0.096 -9.242 1.00 75.88 89 PRO A O 1
ATOM 691 N N . ALA A 1 90 ? -7.728 1.434 -8.382 1.00 75.62 90 ALA A N 1
ATOM 692 C CA . ALA A 1 90 ? -6.913 2.640 -8.404 1.00 75.62 90 ALA A CA 1
ATOM 693 C C . ALA A 1 90 ? -5.660 2.459 -7.530 1.00 75.62 90 ALA A C 1
ATOM 695 O O . ALA A 1 90 ? -5.740 2.127 -6.342 1.00 75.62 90 ALA A O 1
ATOM 696 N N . CYS A 1 91 ? -4.497 2.673 -8.136 1.00 7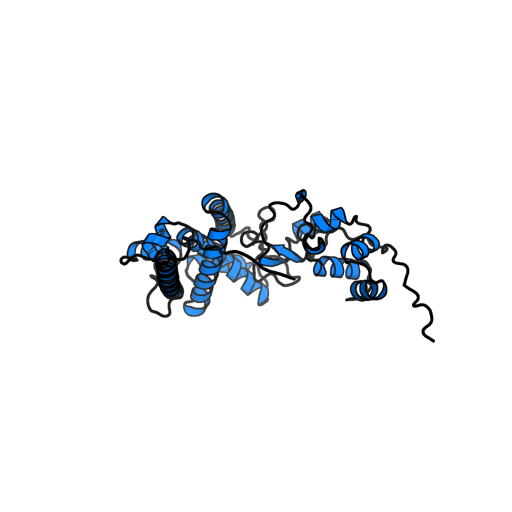9.50 91 CYS A N 1
ATOM 697 C CA . CYS A 1 91 ? -3.217 2.622 -7.448 1.00 79.50 91 CYS A CA 1
ATOM 698 C C . CYS A 1 91 ? -3.036 3.885 -6.601 1.00 79.50 91 CYS A C 1
ATOM 700 O O . CYS A 1 91 ? -3.302 4.988 -7.072 1.00 79.50 91 CYS A O 1
ATOM 702 N N . ARG A 1 92 ? -2.564 3.731 -5.360 1.00 75.88 92 ARG A N 1
ATOM 703 C CA . ARG A 1 92 ? -2.394 4.849 -4.408 1.00 75.88 92 ARG A CA 1
ATOM 704 C C . ARG A 1 92 ? -0.943 5.105 -4.023 1.00 75.88 92 ARG A C 1
ATOM 706 O O . ARG A 1 92 ? -0.617 6.188 -3.560 1.00 75.88 92 ARG A O 1
ATOM 713 N N . ALA A 1 93 ? -0.070 4.127 -4.243 1.00 84.94 93 ALA A N 1
ATOM 714 C CA . ALA A 1 93 ? 1.343 4.240 -3.922 1.00 84.94 93 ALA A CA 1
ATOM 715 C C . ALA A 1 93 ? 2.204 3.494 -4.943 1.00 84.94 93 ALA A C 1
ATOM 717 O O . ALA A 1 93 ? 1.726 2.637 -5.694 1.00 84.94 93 ALA A O 1
ATOM 718 N N . THR A 1 94 ? 3.496 3.797 -4.935 1.00 89.25 94 THR A N 1
ATOM 719 C CA . THR A 1 94 ? 4.528 3.025 -5.629 1.00 89.25 94 THR A CA 1
ATOM 720 C C . THR A 1 94 ? 5.414 2.340 -4.602 1.00 89.25 94 THR A C 1
ATOM 722 O O . THR A 1 94 ? 5.861 2.991 -3.660 1.00 89.25 94 THR A O 1
ATOM 725 N N . ARG A 1 95 ? 5.685 1.045 -4.772 1.00 89.31 95 ARG A N 1
ATOM 726 C CA . ARG A 1 95 ? 6.519 0.266 -3.844 1.00 89.31 95 ARG A CA 1
ATOM 727 C C . ARG A 1 95 ? 7.425 -0.706 -4.583 1.00 89.31 95 ARG A C 1
ATOM 729 O O . ARG A 1 95 ? 7.177 -1.046 -5.738 1.00 89.31 95 ARG A O 1
ATOM 736 N N . ILE A 1 96 ? 8.468 -1.176 -3.907 1.00 90.69 96 ILE A N 1
ATOM 737 C CA . ILE A 1 96 ? 9.335 -2.229 -4.439 1.00 90.69 96 ILE A CA 1
ATOM 738 C C . ILE A 1 96 ? 8.574 -3.558 -4.411 1.00 90.69 96 ILE A C 1
ATOM 740 O O . ILE A 1 96 ? 8.097 -3.999 -3.363 1.00 90.69 96 ILE A O 1
ATOM 744 N N . ALA A 1 97 ? 8.467 -4.204 -5.570 1.00 93.06 97 ALA A N 1
ATOM 745 C CA . ALA A 1 97 ? 7.852 -5.515 -5.703 1.00 93.06 97 ALA A CA 1
ATOM 746 C C . ALA A 1 97 ? 8.622 -6.582 -4.916 1.00 93.06 97 ALA A C 1
ATOM 748 O O . ALA A 1 97 ? 9.784 -6.422 -4.552 1.00 93.06 97 ALA A O 1
ATOM 749 N N . CYS A 1 98 ? 7.973 -7.712 -4.654 1.00 93.50 98 CYS A N 1
ATOM 750 C CA . CYS A 1 98 ? 8.623 -8.829 -3.981 1.00 93.50 98 CYS A CA 1
ATOM 751 C C . CYS A 1 98 ? 9.848 -9.326 -4.773 1.00 93.50 98 CYS A C 1
ATOM 753 O O . CYS A 1 98 ? 9.686 -9.842 -5.879 1.00 93.50 98 CYS A O 1
ATOM 755 N N . SER A 1 99 ? 11.039 -9.256 -4.178 1.00 91.44 99 SER A N 1
ATOM 756 C CA . SER A 1 99 ? 12.323 -9.595 -4.806 1.00 91.44 99 SER A CA 1
ATOM 757 C C . SER A 1 99 ? 12.367 -11.037 -5.317 1.00 91.44 99 SER A C 1
ATOM 759 O O . SER A 1 99 ? 12.863 -11.315 -6.404 1.00 91.44 99 SER A O 1
ATOM 761 N N . ARG A 1 100 ? 11.757 -11.977 -4.587 1.00 92.50 100 ARG A N 1
ATOM 762 C CA . ARG A 1 100 ? 11.628 -13.376 -5.034 1.00 92.50 100 ARG A CA 1
ATOM 763 C C . ARG A 1 100 ? 10.677 -13.528 -6.225 1.00 92.50 100 ARG A C 1
ATOM 765 O O . ARG A 1 100 ? 10.927 -14.325 -7.129 1.00 92.50 100 ARG A O 1
ATOM 772 N N . CYS A 1 101 ? 9.591 -12.754 -6.262 1.00 94.56 101 CYS A N 1
ATOM 773 C CA . CYS A 1 101 ? 8.667 -12.738 -7.402 1.00 94.56 101 CYS A CA 1
ATOM 774 C C . CYS A 1 101 ? 9.286 -12.101 -8.650 1.00 94.56 101 CYS A C 1
ATOM 776 O O . CYS A 1 101 ? 8.955 -12.514 -9.760 1.00 94.56 101 CYS A O 1
ATOM 778 N N . THR A 1 102 ? 10.124 -11.078 -8.487 1.00 93.56 102 THR A N 1
ATOM 779 C CA . THR A 1 102 ? 10.780 -10.399 -9.609 1.00 93.56 102 THR A CA 1
ATOM 780 C C . THR A 1 102 ? 11.921 -11.249 -10.157 1.00 93.56 102 THR A C 1
ATOM 782 O O . THR A 1 102 ? 11.999 -11.435 -11.371 1.00 93.56 102 THR A O 1
ATOM 785 N N . LEU A 1 103 ? 12.722 -11.867 -9.282 1.00 91.31 103 LEU A N 1
ATOM 786 C CA . LEU A 1 103 ? 13.770 -12.820 -9.658 1.00 91.31 103 LEU A CA 1
ATOM 787 C C . LEU A 1 103 ? 13.217 -14.022 -10.424 1.00 91.31 103 LEU A C 1
ATOM 789 O O . LEU A 1 103 ? 13.674 -14.304 -11.527 1.00 91.31 103 LEU A O 1
ATOM 793 N N . SER A 1 104 ? 12.176 -14.676 -9.898 1.00 92.25 104 SER A N 1
ATOM 794 C CA . SER A 1 104 ? 11.545 -15.826 -10.571 1.00 92.25 104 SER A CA 1
ATOM 795 C C . SER A 1 104 ? 10.943 -15.492 -11.941 1.00 92.25 104 SER A C 1
ATOM 797 O O . SER A 1 104 ? 10.755 -16.388 -12.758 1.00 92.25 104 SER A O 1
ATOM 799 N N . ARG A 1 105 ? 10.662 -14.214 -12.222 1.00 91.00 105 ARG A N 1
ATOM 800 C CA . ARG A 1 105 ? 10.169 -13.740 -13.526 1.00 91.00 105 ARG A CA 1
ATOM 801 C C . ARG A 1 105 ? 11.264 -13.177 -14.438 1.00 91.00 105 ARG A C 1
ATOM 803 O O . ARG A 1 105 ? 10.945 -12.677 -15.515 1.00 91.00 105 ARG A O 1
ATOM 810 N N . GLY A 1 106 ? 12.531 -13.221 -14.022 1.00 89.25 106 GLY A N 1
ATOM 811 C CA . GLY A 1 106 ? 13.642 -12.628 -14.773 1.00 89.25 106 GLY A CA 1
ATOM 812 C C . GLY A 1 106 ? 13.580 -11.099 -14.847 1.00 89.25 106 GLY A C 1
ATOM 813 O O . GLY A 1 106 ? 14.145 -10.500 -15.758 1.00 89.25 106 GLY A O 1
ATOM 814 N N . ALA A 1 107 ? 12.872 -10.451 -13.915 1.00 89.31 107 ALA A N 1
ATOM 815 C CA . ALA A 1 107 ? 12.751 -8.998 -13.873 1.00 89.31 107 ALA A CA 1
ATOM 816 C C . ALA A 1 107 ? 13.897 -8.317 -13.095 1.00 89.31 107 ALA A C 1
ATOM 818 O O . ALA A 1 107 ? 14.075 -7.105 -13.181 1.00 89.31 107 ALA A O 1
ATOM 819 N N . GLY A 1 108 ? 14.710 -9.089 -12.371 1.00 86.44 108 GLY A N 1
ATOM 820 C CA . GLY A 1 108 ? 15.815 -8.584 -11.554 1.00 86.44 108 GLY A CA 1
ATOM 821 C C . GLY A 1 108 ? 15.397 -8.239 -10.122 1.00 86.44 108 GLY A C 1
ATOM 822 O O . GLY A 1 108 ? 14.304 -8.585 -9.676 1.00 86.44 108 GLY A O 1
ATOM 823 N N . ASN A 1 109 ? 16.292 -7.577 -9.387 1.00 81.25 109 ASN A N 1
ATOM 824 C CA . ASN A 1 109 ? 16.174 -7.393 -7.931 1.00 81.25 109 ASN A CA 1
ATOM 825 C C . ASN A 1 109 ? 15.422 -6.130 -7.506 1.00 81.25 109 ASN A C 1
ATOM 827 O O . ASN A 1 109 ? 15.040 -6.011 -6.346 1.00 81.25 109 ASN A O 1
ATOM 831 N N . HIS A 1 110 ? 15.219 -5.187 -8.424 1.00 88.56 110 HIS A N 1
ATOM 832 C CA . HIS A 1 110 ? 14.611 -3.901 -8.117 1.00 88.56 110 HIS A CA 1
ATOM 833 C C . HIS A 1 110 ? 13.587 -3.543 -9.189 1.00 88.56 110 HIS A C 1
ATOM 835 O O . HIS A 1 110 ? 13.937 -3.155 -10.302 1.00 88.56 110 HIS A O 1
ATOM 841 N N . VAL A 1 111 ? 12.315 -3.703 -8.838 1.00 92.56 111 VAL A N 1
ATOM 842 C CA . VAL A 1 111 ? 11.171 -3.354 -9.678 1.00 92.56 111 VAL A CA 1
ATOM 843 C C . VAL A 1 111 ? 10.230 -2.526 -8.822 1.00 92.56 111 VAL A C 1
ATOM 845 O O . VAL A 1 111 ? 9.758 -3.011 -7.793 1.00 92.56 111 VAL A O 1
ATOM 848 N N . VAL A 1 112 ? 9.954 -1.293 -9.237 1.00 93.25 112 VAL A N 1
ATOM 849 C CA . VAL A 1 112 ? 8.966 -0.443 -8.565 1.00 93.25 112 VAL A CA 1
ATOM 850 C C . VAL A 1 112 ? 7.630 -0.615 -9.268 1.00 93.25 112 VAL A C 1
ATOM 852 O O . VAL A 1 112 ? 7.528 -0.370 -10.471 1.00 93.25 112 VAL A O 1
ATOM 855 N N . VAL A 1 113 ? 6.615 -1.019 -8.511 1.00 93.44 113 VAL A N 1
ATOM 856 C CA . VAL A 1 113 ? 5.253 -1.265 -8.988 1.00 93.44 113 VAL A CA 1
ATOM 857 C C . VAL A 1 113 ? 4.270 -0.289 -8.366 1.00 93.44 113 VAL A C 1
ATOM 859 O O . VAL A 1 113 ? 4.426 0.136 -7.220 1.00 93.44 113 VAL A O 1
ATOM 862 N N . HIS A 1 114 ? 3.228 0.034 -9.115 1.00 91.88 114 HIS A N 1
ATOM 863 C CA . HIS A 1 114 ? 2.017 0.608 -8.573 1.00 91.88 114 HIS A CA 1
ATOM 864 C C . HIS A 1 114 ? 1.320 -0.417 -7.669 1.00 91.88 114 HIS A C 1
ATOM 866 O O . HIS A 1 114 ? 1.209 -1.600 -7.994 1.00 91.88 114 HIS A O 1
ATOM 872 N N . THR A 1 115 ? 0.874 0.031 -6.501 1.00 90.94 115 THR A N 1
ATOM 873 C CA . THR A 1 115 ? 0.273 -0.845 -5.502 1.00 90.94 115 THR A CA 1
ATOM 874 C C . THR A 1 115 ? -0.985 -0.238 -4.897 1.00 90.94 115 THR A C 1
ATOM 876 O O . THR A 1 115 ? -1.265 0.961 -5.010 1.00 90.94 115 THR A O 1
ATOM 879 N N . THR A 1 116 ? -1.748 -1.105 -4.249 1.00 91.69 116 THR A N 1
ATOM 880 C CA . THR A 1 116 ? -2.971 -0.790 -3.518 1.00 91.69 116 THR A CA 1
ATOM 881 C C . THR A 1 116 ? -2.721 -0.941 -2.016 1.00 91.69 116 THR A C 1
ATOM 883 O O . THR A 1 116 ? -1.738 -1.560 -1.599 1.00 91.69 116 THR A O 1
ATOM 886 N N . HIS A 1 117 ? -3.606 -0.383 -1.190 1.00 91.69 117 HIS A N 1
ATOM 887 C CA . HIS A 1 117 ? -3.454 -0.350 0.270 1.00 91.69 117 HIS A CA 1
ATOM 888 C C . HIS A 1 117 ? -3.395 -1.746 0.919 1.00 91.69 117 HIS A C 1
ATOM 890 O O . HIS A 1 117 ? -2.743 -1.917 1.943 1.00 91.69 117 HIS A O 1
ATOM 896 N N . GLU A 1 118 ? -3.981 -2.783 0.313 1.00 92.25 118 GLU A N 1
ATOM 897 C CA . GLU A 1 118 ? -3.875 -4.158 0.815 1.00 92.25 118 GLU A CA 1
ATOM 898 C C . GLU A 1 118 ? -2.621 -4.907 0.347 1.00 92.25 118 GLU A C 1
ATOM 900 O O . GLU A 1 118 ? -2.242 -5.909 0.949 1.00 92.25 118 GLU A O 1
ATOM 905 N N . ARG A 1 119 ? -1.943 -4.440 -0.707 1.00 93.00 119 ARG A N 1
ATOM 906 C CA . ARG A 1 119 ? -0.729 -5.067 -1.258 1.00 93.00 119 ARG A CA 1
ATOM 907 C C . ARG A 1 119 ? 0.524 -4.568 -0.515 1.00 93.00 119 ARG A C 1
ATOM 909 O O . ARG A 1 119 ? 1.425 -3.954 -1.090 1.00 93.00 119 ARG A O 1
ATOM 916 N N . VAL A 1 120 ? 0.561 -4.826 0.793 1.00 93.38 120 VAL A N 1
ATOM 917 C CA . VAL A 1 120 ? 1.663 -4.465 1.717 1.00 93.38 120 VAL A CA 1
ATOM 918 C C . VAL A 1 120 ? 2.654 -5.606 1.961 1.00 93.38 120 VAL A C 1
ATOM 920 O O . VAL A 1 120 ? 3.720 -5.397 2.530 1.00 93.38 120 VAL A O 1
ATOM 923 N N . LEU A 1 121 ? 2.331 -6.826 1.536 1.00 95.00 121 LEU A N 1
ATOM 924 C CA . LEU A 1 121 ? 3.222 -7.975 1.658 1.00 95.00 121 LEU A CA 1
ATOM 925 C C . LEU A 1 121 ? 3.004 -8.975 0.526 1.00 95.00 121 LEU A C 1
ATOM 927 O O . LEU A 1 121 ? 1.966 -8.997 -0.137 1.00 95.00 121 LEU A O 1
ATOM 931 N N . CYS A 1 122 ? 3.982 -9.854 0.330 1.00 95.06 122 CYS A N 1
ATOM 932 C CA . CYS A 1 122 ? 3.846 -11.012 -0.537 1.00 95.06 122 CYS A CA 1
ATOM 933 C C . CYS A 1 122 ? 3.426 -12.236 0.288 1.00 95.06 122 CYS A C 1
ATOM 935 O O . CYS A 1 122 ? 4.257 -12.758 1.033 1.00 95.06 122 CYS A O 1
ATOM 937 N N . PRO A 1 123 ? 2.200 -12.769 0.133 1.00 94.06 123 PRO A N 1
ATOM 938 C CA . PRO A 1 123 ? 1.757 -13.924 0.916 1.00 94.06 123 PRO A CA 1
ATOM 939 C C . PRO A 1 123 ? 2.502 -15.212 0.535 1.00 94.06 123 PRO A C 1
ATOM 941 O O . PRO A 1 123 ? 2.762 -16.046 1.397 1.00 94.06 123 PRO A O 1
ATOM 944 N N . ARG A 1 124 ? 2.901 -15.356 -0.739 1.00 94.75 124 ARG A N 1
ATOM 945 C CA . ARG A 1 124 ? 3.643 -16.527 -1.239 1.00 94.75 124 ARG A CA 1
ATOM 946 C C . ARG A 1 124 ? 5.038 -16.631 -0.629 1.00 94.75 124 ARG A C 1
ATOM 948 O O . ARG A 1 124 ? 5.462 -17.711 -0.242 1.00 94.75 124 ARG A O 1
ATOM 955 N N . HIS A 1 125 ? 5.759 -15.514 -0.580 1.00 94.00 125 HIS A N 1
ATOM 956 C CA . HIS A 1 125 ? 7.147 -15.481 -0.116 1.00 94.00 125 HIS A CA 1
ATOM 957 C C . HIS A 1 125 ? 7.299 -14.992 1.324 1.00 94.00 125 HIS A C 1
ATOM 959 O O . HIS A 1 125 ? 8.413 -15.015 1.837 1.00 94.00 125 HIS A O 1
ATOM 965 N N . ARG A 1 126 ? 6.197 -14.559 1.952 1.00 95.19 126 ARG A N 1
ATOM 966 C CA . ARG A 1 126 ? 6.139 -14.008 3.313 1.00 95.19 126 ARG A CA 1
ATOM 967 C C . ARG A 1 126 ? 7.144 -12.873 3.508 1.00 95.19 126 ARG A C 1
ATOM 969 O O . ARG A 1 126 ? 7.880 -12.836 4.487 1.00 95.19 126 ARG A O 1
ATOM 976 N N . LEU A 1 127 ? 7.182 -11.965 2.536 1.00 92.75 127 LEU A N 1
ATOM 977 C CA . LEU A 1 127 ? 8.051 -10.789 2.540 1.00 92.75 127 LEU A CA 1
ATOM 978 C C . LEU A 1 127 ? 7.213 -9.527 2.701 1.00 92.75 127 LEU A C 1
ATOM 980 O O . LEU A 1 127 ? 6.201 -9.385 2.011 1.00 92.75 127 LEU A O 1
ATOM 984 N N . TRP A 1 128 ? 7.642 -8.616 3.570 1.00 93.38 128 TRP A N 1
ATOM 985 C CA . TRP A 1 128 ? 7.069 -7.277 3.645 1.00 93.38 128 TRP A CA 1
ATOM 986 C C . TRP A 1 128 ? 7.455 -6.480 2.398 1.00 93.38 128 TRP A C 1
ATOM 988 O O . TRP A 1 128 ? 8.622 -6.429 2.008 1.00 93.38 128 TRP A O 1
ATOM 998 N N . THR A 1 129 ? 6.458 -5.873 1.761 1.00 91.81 129 THR A N 1
ATOM 999 C CA . THR A 1 129 ? 6.616 -5.012 0.579 1.00 91.81 129 THR A CA 1
ATOM 1000 C C . THR A 1 129 ? 5.952 -3.653 0.796 1.00 91.81 129 THR A C 1
ATOM 1002 O O . THR A 1 129 ? 5.679 -2.950 -0.173 1.00 91.81 129 THR A O 1
ATOM 1005 N N . GLY A 1 130 ? 5.602 -3.337 2.045 1.00 88.00 130 GLY A N 1
ATOM 1006 C CA . GLY A 1 130 ? 4.879 -2.143 2.450 1.00 88.00 130 GLY A CA 1
ATOM 1007 C C . GLY A 1 130 ? 5.812 -0.965 2.694 1.00 88.00 130 GLY A C 1
ATOM 1008 O O . GLY A 1 130 ? 6.900 -0.886 2.122 1.00 88.00 130 GLY A O 1
ATOM 1009 N N . ASP A 1 131 ? 5.373 -0.042 3.540 1.00 84.25 131 ASP A N 1
ATOM 1010 C CA . ASP A 1 131 ? 6.127 1.178 3.827 1.00 84.25 131 ASP A CA 1
ATOM 1011 C C . ASP A 1 131 ? 7.453 0.877 4.539 1.00 84.25 131 ASP A C 1
ATOM 1013 O O . ASP A 1 131 ? 7.649 -0.201 5.109 1.00 84.25 131 ASP A O 1
ATOM 1017 N N . GLY A 1 132 ? 8.402 1.809 4.420 1.00 76.00 132 GLY A N 1
ATOM 1018 C CA . GLY A 1 132 ? 9.785 1.647 4.882 1.00 76.00 132 GLY A CA 1
ATOM 1019 C C . GLY A 1 132 ? 10.680 0.812 3.954 1.00 76.00 132 GLY A C 1
ATOM 1020 O O . GLY A 1 132 ? 11.897 0.816 4.117 1.00 76.00 132 GLY A O 1
ATOM 1021 N N . ASN A 1 133 ? 10.124 0.148 2.932 1.00 71.44 133 ASN A N 1
ATOM 1022 C CA . ASN A 1 133 ? 10.877 -0.670 1.975 1.00 71.44 133 ASN A CA 1
ATOM 1023 C C . ASN A 1 133 ? 11.234 0.100 0.683 1.00 71.44 133 ASN A C 1
ATOM 1025 O O . ASN A 1 133 ? 10.891 -0.325 -0.422 1.00 71.44 133 ASN A O 1
ATOM 1029 N N . ALA A 1 134 ? 11.877 1.265 0.822 1.00 59.53 134 ALA A N 1
ATOM 1030 C CA . ALA A 1 134 ? 12.221 2.151 -0.301 1.00 59.53 134 ALA A CA 1
ATOM 1031 C C . ALA A 1 134 ? 13.600 1.868 -0.941 1.00 59.53 134 ALA A C 1
ATOM 1033 O O . ALA A 1 134 ? 13.904 2.402 -2.007 1.00 59.53 134 ALA A O 1
ATOM 1034 N N . GLY A 1 135 ? 14.439 1.041 -0.308 1.00 62.34 135 GLY A N 1
ATOM 1035 C CA . GLY A 1 135 ? 15.821 0.791 -0.729 1.00 62.34 135 GLY A CA 1
ATOM 1036 C C . GLY A 1 135 ? 16.047 -0.534 -1.464 1.00 62.34 135 GLY A C 1
ATOM 1037 O O . GLY A 1 135 ? 15.197 -1.416 -1.509 1.00 62.34 135 GLY A O 1
ATOM 1038 N N . THR A 1 136 ? 17.259 -0.715 -1.988 1.00 56.03 136 THR A N 1
ATOM 1039 C CA . THR A 1 136 ? 17.775 -1.984 -2.548 1.00 56.03 136 THR A CA 1
ATOM 1040 C C . THR A 1 136 ? 18.044 -3.061 -1.486 1.00 56.03 136 THR A C 1
ATOM 1042 O O . THR A 1 136 ? 18.619 -4.103 -1.797 1.00 56.03 136 THR A O 1
ATOM 1045 N N . GLY A 1 137 ? 17.649 -2.810 -0.234 1.00 59.97 137 GLY A N 1
ATOM 1046 C CA . GLY A 1 137 ? 17.855 -3.705 0.894 1.00 59.97 137 GLY A CA 1
ATOM 1047 C C . GLY A 1 137 ? 17.045 -4.998 0.802 1.00 59.97 137 GLY A C 1
ATOM 1048 O O . GLY A 1 137 ? 16.047 -5.110 0.086 1.00 59.97 137 GLY A O 1
ATOM 1049 N N . THR A 1 138 ? 17.489 -5.994 1.565 1.00 72.69 138 THR A N 1
ATOM 1050 C CA . THR A 1 138 ? 16.798 -7.275 1.708 1.00 72.69 138 THR A CA 1
ATOM 1051 C C . THR A 1 138 ? 15.416 -7.049 2.315 1.00 72.69 138 THR A C 1
ATOM 1053 O O . THR A 1 138 ? 15.298 -6.616 3.459 1.00 72.69 138 THR A O 1
ATOM 1056 N N . GLN A 1 139 ? 14.365 -7.368 1.557 1.00 85.94 139 GLN A N 1
ATOM 1057 C CA . GLN A 1 139 ? 12.993 -7.332 2.061 1.00 85.94 139 GLN A CA 1
ATOM 1058 C C . GLN A 1 139 ? 12.845 -8.183 3.322 1.00 85.94 139 GLN A C 1
ATOM 1060 O O . GLN A 1 139 ? 13.317 -9.321 3.388 1.00 85.94 139 GLN A O 1
ATOM 1065 N N . MET A 1 140 ? 12.145 -7.626 4.305 1.00 88.25 140 MET A N 1
ATOM 1066 C CA . MET A 1 140 ? 11.953 -8.247 5.608 1.00 88.25 140 MET A CA 1
ATOM 1067 C C . MET A 1 140 ? 11.101 -9.513 5.508 1.00 88.25 140 MET A C 1
ATOM 1069 O O . MET A 1 140 ? 10.027 -9.511 4.903 1.00 88.25 140 MET A O 1
ATOM 1073 N N . ARG A 1 141 ? 11.571 -10.595 6.134 1.00 90.25 141 ARG A N 1
ATOM 1074 C CA . ARG A 1 141 ? 10.846 -11.868 6.227 1.00 90.25 141 ARG A CA 1
ATOM 1075 C C . ARG A 1 141 ? 9.852 -11.841 7.382 1.00 90.25 141 ARG A C 1
ATOM 1077 O O . ARG A 1 141 ? 10.185 -11.395 8.471 1.00 90.25 141 ARG A O 1
ATOM 1084 N N . LEU A 1 142 ? 8.663 -12.388 7.148 1.00 92.31 142 LEU A N 1
ATOM 1085 C CA . LEU A 1 142 ? 7.538 -12.406 8.090 1.00 92.31 142 LEU A CA 1
ATOM 1086 C C . LEU A 1 142 ? 7.297 -13.791 8.711 1.00 92.31 142 LEU A C 1
ATOM 1088 O O . LEU A 1 142 ? 6.243 -14.037 9.292 1.00 92.31 142 LEU A O 1
ATOM 1092 N N . ASP A 1 143 ? 8.251 -14.715 8.573 1.00 89.38 143 ASP A N 1
ATOM 1093 C CA . ASP A 1 143 ? 8.096 -16.115 8.991 1.00 89.38 143 ASP A CA 1
ATOM 1094 C C . ASP A 1 143 ? 7.821 -16.274 10.498 1.00 89.38 143 ASP A C 1
ATOM 1096 O O . ASP A 1 143 ? 7.121 -17.200 10.896 1.00 89.38 143 ASP A O 1
ATOM 1100 N N . THR A 1 144 ? 8.324 -15.359 11.330 1.00 87.44 144 THR A N 1
ATOM 1101 C CA . THR A 1 144 ? 8.138 -15.343 12.793 1.00 87.44 144 THR A CA 1
ATOM 1102 C C . THR A 1 144 ? 6.901 -14.581 13.257 1.00 87.44 144 THR A C 1
ATOM 1104 O O . THR A 1 144 ? 6.616 -14.551 14.450 1.00 87.44 144 THR A O 1
ATOM 1107 N N . CYS A 1 145 ? 6.149 -13.968 12.343 1.00 91.81 145 CYS A N 1
ATOM 1108 C CA . CYS A 1 145 ? 5.029 -13.095 12.687 1.00 91.81 145 CYS A CA 1
ATOM 1109 C C . CYS A 1 145 ? 3.752 -13.522 11.944 1.00 91.81 145 CYS A C 1
ATOM 1111 O O . CYS A 1 145 ? 3.250 -12.778 11.094 1.00 91.81 145 CYS A O 1
ATOM 1113 N N . PRO A 1 146 ? 3.177 -14.701 12.261 1.00 93.00 146 PRO A N 1
ATOM 1114 C CA . PRO A 1 146 ? 1.969 -15.194 11.594 1.00 93.00 146 PRO A CA 1
ATOM 1115 C C . PRO A 1 146 ? 0.768 -14.250 11.758 1.00 93.00 146 PRO A C 1
ATOM 1117 O O . PRO A 1 146 ? -0.084 -14.193 10.870 1.00 93.00 146 PRO A O 1
ATOM 1120 N N . GLY A 1 147 ? 0.733 -13.451 12.833 1.00 94.88 147 GLY A N 1
ATOM 1121 C CA . GLY A 1 147 ? -0.279 -12.412 13.047 1.00 94.88 147 GLY A CA 1
ATOM 1122 C C . GLY A 1 147 ? -0.343 -11.375 11.917 1.00 94.88 147 GLY A C 1
ATOM 1123 O O . GLY A 1 147 ? -1.432 -10.968 11.530 1.00 94.88 147 GLY A O 1
ATOM 1124 N N . ILE A 1 148 ? 0.789 -11.027 11.292 1.00 96.12 148 ILE A N 1
ATOM 1125 C CA . ILE A 1 148 ? 0.831 -10.088 10.154 1.00 96.12 148 ILE A CA 1
ATOM 1126 C C . ILE A 1 148 ? 0.170 -10.711 8.914 1.00 96.12 148 ILE A C 1
ATOM 1128 O O . ILE A 1 148 ? -0.585 -10.056 8.193 1.00 96.12 148 ILE A O 1
ATOM 1132 N N . LEU A 1 149 ? 0.391 -12.009 8.678 1.00 96.25 149 LEU A N 1
ATOM 1133 C CA . LEU A 1 149 ? -0.259 -12.740 7.584 1.00 96.25 149 LEU A CA 1
ATOM 1134 C C . LEU A 1 149 ? -1.762 -12.932 7.840 1.00 96.25 149 LEU A C 1
ATOM 1136 O O . LEU A 1 149 ? -2.560 -12.881 6.900 1.00 96.25 149 LEU A O 1
ATOM 1140 N N . ALA A 1 150 ? -2.159 -13.153 9.096 1.00 96.75 150 ALA A N 1
ATOM 1141 C CA . ALA A 1 150 ? -3.561 -13.198 9.498 1.00 96.75 150 ALA A CA 1
ATOM 1142 C C . ALA A 1 150 ? -4.250 -11.843 9.272 1.00 96.75 150 ALA A C 1
ATOM 1144 O O . ALA A 1 150 ? -5.285 -11.812 8.608 1.00 96.75 150 ALA A O 1
ATOM 1145 N N . ALA A 1 151 ? -3.623 -10.739 9.690 1.00 97.50 151 ALA A N 1
ATOM 1146 C CA . ALA A 1 151 ? -4.104 -9.383 9.436 1.00 97.50 151 ALA A CA 1
ATOM 1147 C C . ALA A 1 151 ? -4.259 -9.098 7.934 1.00 97.50 151 ALA A C 1
ATOM 1149 O O . ALA A 1 151 ? -5.278 -8.571 7.506 1.00 97.50 151 ALA A O 1
ATOM 1150 N N . HIS A 1 152 ? -3.321 -9.537 7.089 1.00 97.62 152 HIS A N 1
ATOM 1151 C CA . HIS A 1 152 ? -3.455 -9.360 5.637 1.00 97.62 152 HIS A CA 1
ATOM 1152 C C . HIS A 1 152 ? -4.650 -10.127 5.049 1.00 97.62 152 HIS A C 1
ATOM 1154 O O . HIS A 1 152 ? -5.366 -9.611 4.188 1.00 97.62 152 HIS A O 1
ATOM 1160 N N . ARG A 1 153 ? -4.910 -11.353 5.524 1.00 97.50 153 ARG A N 1
ATOM 1161 C CA . ARG A 1 153 ? -6.129 -12.090 5.147 1.00 97.50 153 ARG A CA 1
ATOM 1162 C C . ARG A 1 153 ? -7.382 -11.363 5.633 1.00 97.50 153 ARG A C 1
ATOM 1164 O O . ARG A 1 153 ? -8.324 -11.218 4.858 1.00 97.50 153 ARG A O 1
ATOM 1171 N N . HIS A 1 154 ? -7.368 -10.861 6.867 1.00 97.94 154 HIS A N 1
ATOM 1172 C CA . HIS A 1 154 ? -8.478 -10.094 7.421 1.00 97.94 154 HIS A CA 1
ATOM 1173 C C . HIS A 1 154 ? -8.763 -8.835 6.593 1.00 97.94 154 HIS A C 1
ATOM 1175 O O . HIS A 1 154 ? -9.901 -8.636 6.179 1.00 97.94 154 HIS A O 1
ATOM 1181 N N . HIS A 1 155 ? -7.732 -8.066 6.238 1.00 98.00 155 HIS A N 1
ATOM 1182 C CA . HIS A 1 155 ? -7.846 -6.868 5.408 1.00 98.00 155 HIS A CA 1
ATOM 1183 C C . HIS A 1 155 ? -8.509 -7.159 4.054 1.00 98.00 155 HIS A C 1
ATOM 1185 O O . HIS A 1 155 ? -9.422 -6.454 3.629 1.00 98.00 155 HIS A O 1
ATOM 1191 N N . ARG A 1 156 ? -8.122 -8.255 3.392 1.00 97.00 156 ARG A N 1
ATOM 1192 C CA . ARG A 1 156 ? -8.764 -8.679 2.137 1.00 97.00 156 ARG A CA 1
ATOM 1193 C C . ARG A 1 156 ? -10.236 -9.045 2.329 1.00 97.00 156 ARG A C 1
ATOM 1195 O O . ARG A 1 156 ? -11.053 -8.701 1.480 1.00 97.00 156 ARG A O 1
ATOM 1202 N N . ASN A 1 157 ? -10.578 -9.699 3.435 1.00 97.94 157 ASN A N 1
ATOM 1203 C CA . ASN A 1 157 ? -11.968 -10.025 3.753 1.00 97.94 157 ASN A CA 1
ATOM 1204 C C . ASN A 1 157 ? -12.797 -8.766 4.040 1.00 97.94 157 ASN A C 1
ATOM 1206 O O . ASN A 1 157 ? -13.957 -8.712 3.644 1.00 97.94 157 ASN A O 1
ATOM 1210 N N . LEU A 1 158 ? -12.206 -7.739 4.664 1.00 98.12 158 LEU A N 1
ATOM 1211 C CA . LEU A 1 158 ? -12.861 -6.439 4.834 1.00 98.12 158 LEU A CA 1
ATOM 1212 C C . LEU A 1 158 ? -13.197 -5.816 3.476 1.00 98.12 158 LEU A C 1
ATOM 1214 O O . LEU A 1 158 ? -14.326 -5.378 3.290 1.00 98.12 158 LEU A O 1
ATOM 1218 N N . ILE A 1 159 ? -12.267 -5.844 2.512 1.00 96.75 159 ILE A N 1
ATOM 1219 C CA . ILE A 1 159 ? -12.507 -5.320 1.153 1.00 96.75 159 ILE A CA 1
ATOM 1220 C C . ILE A 1 159 ? -13.673 -6.043 0.472 1.00 96.75 159 ILE A C 1
ATOM 1222 O O . ILE A 1 159 ? -14.487 -5.398 -0.183 1.00 96.75 159 ILE A O 1
ATOM 1226 N N . ILE A 1 160 ? -13.765 -7.367 0.629 1.00 96.56 160 ILE A N 1
ATOM 1227 C CA . ILE A 1 160 ? -14.878 -8.160 0.084 1.00 96.56 160 ILE A CA 1
ATOM 1228 C C . ILE A 1 160 ? -16.199 -7.778 0.766 1.00 96.56 160 ILE A C 1
ATOM 1230 O O . ILE A 1 160 ? -17.217 -7.652 0.096 1.00 96.56 160 ILE A O 1
ATOM 1234 N N . ARG A 1 161 ? -16.183 -7.584 2.089 1.00 97.06 161 ARG A N 1
ATOM 1235 C CA . ARG A 1 161 ? -17.388 -7.353 2.894 1.00 97.06 161 ARG A CA 1
ATOM 1236 C C . ARG A 1 161 ? -17.944 -5.934 2.784 1.00 97.06 161 ARG A C 1
ATOM 1238 O O . ARG A 1 161 ? -19.156 -5.770 2.722 1.00 97.06 161 ARG A O 1
ATOM 1245 N N . PHE A 1 162 ? -17.080 -4.927 2.833 1.00 96.50 162 PHE A N 1
ATOM 1246 C CA . PHE A 1 162 ? -17.467 -3.514 2.942 1.00 96.50 162 PHE A CA 1
ATOM 1247 C C . PHE A 1 162 ? -17.166 -2.710 1.675 1.00 96.50 162 PHE A C 1
ATOM 1249 O O . PHE A 1 162 ? -17.487 -1.529 1.594 1.00 96.50 162 PHE A O 1
ATOM 1256 N N . GLY A 1 163 ? -16.565 -3.346 0.670 1.00 94.88 163 GLY A N 1
ATOM 1257 C CA . GLY A 1 163 ? -16.128 -2.673 -0.538 1.00 94.88 163 GLY A CA 1
ATOM 1258 C C . GLY A 1 163 ? -14.795 -1.954 -0.351 1.00 94.88 163 GLY A C 1
ATOM 1259 O O . GLY A 1 163 ? -14.390 -1.531 0.731 1.00 94.88 163 GLY A O 1
ATOM 1260 N N . ARG A 1 164 ? -14.076 -1.819 -1.462 1.00 93.69 164 ARG A N 1
ATOM 1261 C CA . ARG A 1 164 ? -12.731 -1.245 -1.476 1.00 93.69 164 ARG A CA 1
ATOM 1262 C C . ARG A 1 164 ? -12.670 0.240 -1.083 1.00 93.69 164 ARG A C 1
ATOM 1264 O O . ARG A 1 164 ? -11.733 0.569 -0.364 1.00 93.69 164 ARG A O 1
ATOM 1271 N N . PRO A 1 165 ? -13.578 1.132 -1.536 1.00 92.69 165 PRO A N 1
ATOM 1272 C CA . PRO A 1 165 ? -13.489 2.552 -1.189 1.00 92.69 165 PRO A CA 1
ATOM 1273 C C . PRO A 1 165 ? -13.625 2.805 0.317 1.00 92.69 165 PRO A C 1
ATOM 1275 O O . PRO A 1 165 ? -12.757 3.448 0.893 1.00 92.69 165 PRO A O 1
ATOM 1278 N N . ALA A 1 166 ? -14.635 2.211 0.961 1.00 94.25 166 ALA A N 1
ATOM 1279 C CA . ALA A 1 166 ? -14.863 2.368 2.398 1.00 94.25 166 ALA A CA 1
ATOM 1280 C C . ALA A 1 166 ? -13.703 1.809 3.238 1.00 94.25 166 ALA A C 1
ATOM 1282 O O . ALA A 1 166 ? -13.282 2.414 4.220 1.00 94.25 166 ALA A O 1
ATOM 1283 N N . VAL A 1 167 ? -13.146 0.659 2.838 1.00 96.94 167 VAL A N 1
ATOM 1284 C CA . VAL A 1 167 ? -11.991 0.072 3.534 1.00 96.94 167 VAL A CA 1
ATOM 1285 C C . VAL A 1 167 ? -10.724 0.889 3.319 1.00 96.94 167 VAL A C 1
ATOM 1287 O O . VAL A 1 167 ? -9.941 1.004 4.252 1.00 96.94 167 VAL A O 1
ATOM 1290 N N . LEU A 1 168 ? -10.523 1.473 2.135 1.00 94.31 168 LEU A N 1
ATOM 1291 C CA . LEU A 1 168 ? -9.390 2.363 1.880 1.00 94.31 168 LEU A CA 1
ATOM 1292 C C . LEU A 1 168 ? -9.414 3.565 2.829 1.00 94.31 168 LEU A C 1
ATOM 1294 O O . LEU A 1 168 ? -8.421 3.812 3.503 1.00 94.31 168 LEU A O 1
ATOM 1298 N N . GLU A 1 169 ? -10.541 4.271 2.894 1.00 94.38 169 GLU A N 1
ATOM 1299 C CA . GLU A 1 169 ? -10.719 5.442 3.760 1.00 94.38 169 GLU A CA 1
ATOM 1300 C C . GLU A 1 169 ? -10.486 5.082 5.236 1.00 94.38 169 GLU A C 1
ATOM 1302 O O . GLU A 1 169 ? -9.669 5.698 5.923 1.00 94.38 169 GLU A O 1
ATOM 1307 N N . ALA A 1 170 ? -11.114 3.995 5.696 1.00 96.81 170 ALA A N 1
ATOM 1308 C CA . ALA A 1 170 ? -10.906 3.466 7.038 1.00 96.81 170 ALA A CA 1
ATOM 1309 C C . ALA A 1 170 ? -9.440 3.075 7.300 1.00 96.81 170 ALA A C 1
ATOM 1311 O O . ALA A 1 170 ? -8.936 3.295 8.403 1.00 96.81 170 ALA A O 1
ATOM 1312 N N . PHE A 1 171 ? -8.748 2.502 6.311 1.00 96.94 171 PHE A N 1
ATOM 1313 C CA . PHE A 1 171 ? -7.353 2.077 6.425 1.00 96.94 171 PHE A CA 1
ATOM 1314 C C . PHE A 1 171 ? -6.394 3.265 6.513 1.00 96.94 171 PHE A C 1
ATOM 1316 O O . PHE A 1 171 ? -5.457 3.227 7.311 1.00 96.94 171 PHE A O 1
ATOM 1323 N N . GLU A 1 172 ? -6.625 4.325 5.737 1.00 94.94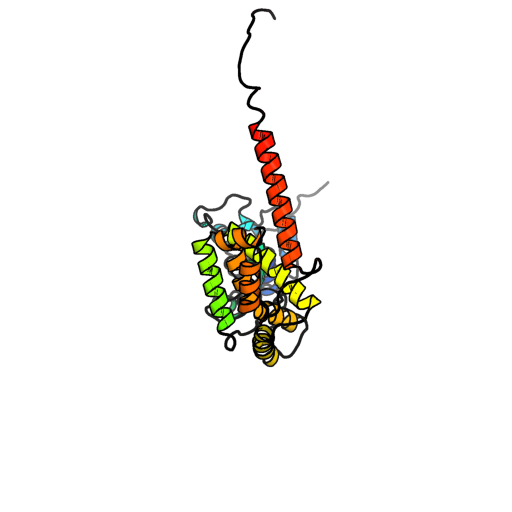 172 GLU A N 1
ATOM 1324 C CA . GLU A 1 172 ? -5.831 5.558 5.788 1.00 94.94 172 GLU A CA 1
ATOM 1325 C C . GLU A 1 172 ? -5.975 6.249 7.151 1.00 94.94 172 GLU A C 1
ATOM 1327 O O . GLU A 1 172 ? -4.963 6.509 7.810 1.00 94.94 172 GLU A O 1
ATOM 1332 N N . ALA A 1 173 ? -7.211 6.430 7.636 1.00 96.50 173 ALA A N 1
ATOM 1333 C CA . ALA A 1 173 ? -7.469 6.971 8.972 1.00 96.50 173 ALA A CA 1
ATOM 1334 C C . ALA A 1 173 ? -6.826 6.104 10.068 1.00 96.50 173 ALA A C 1
ATOM 1336 O O . ALA A 1 173 ? -6.116 6.605 10.942 1.00 96.50 173 ALA A O 1
ATOM 1337 N N . SER A 1 174 ? -7.001 4.782 9.982 1.00 97.12 174 SER A N 1
ATOM 1338 C CA . SER A 1 174 ? -6.434 3.838 10.953 1.00 97.12 174 SER A CA 1
ATOM 1339 C C . SER A 1 174 ? -4.909 3.856 10.970 1.00 97.12 174 SER A C 1
ATOM 1341 O O . SER A 1 174 ? -4.308 3.762 12.042 1.00 97.12 174 SER A O 1
ATOM 1343 N N . SER A 1 175 ? -4.283 3.975 9.798 1.00 95.31 175 SER A N 1
ATOM 1344 C CA . SER A 1 175 ? -2.827 4.059 9.661 1.00 95.31 175 SER A CA 1
ATOM 1345 C C . SER A 1 175 ? -2.295 5.323 10.330 1.00 95.31 175 SER A C 1
ATOM 1347 O O . SER A 1 175 ? -1.357 5.238 11.119 1.00 95.31 175 SER A O 1
ATOM 1349 N N . LEU A 1 176 ? -2.932 6.473 10.079 1.00 95.31 176 LEU A N 1
ATOM 1350 C CA . LEU A 1 176 ? -2.555 7.748 10.689 1.00 95.31 176 LEU A CA 1
ATOM 1351 C C . LEU A 1 176 ? -2.698 7.716 12.216 1.00 95.31 176 LEU A C 1
ATOM 1353 O O . LEU A 1 176 ? -1.779 8.126 12.924 1.00 95.31 176 LEU A O 1
ATOM 1357 N N . ILE A 1 177 ? -3.824 7.205 12.723 1.00 95.75 177 ILE A N 1
ATOM 1358 C CA . ILE A 1 177 ? -4.090 7.109 14.165 1.00 95.75 177 ILE A CA 1
ATOM 1359 C C . ILE A 1 177 ? -3.035 6.237 14.851 1.00 95.75 177 ILE A C 1
ATOM 1361 O O . ILE A 1 177 ? -2.418 6.676 15.818 1.00 95.75 177 ILE A O 1
ATOM 1365 N N . ASN A 1 178 ? -2.781 5.035 14.325 1.00 94.81 178 ASN A N 1
ATOM 1366 C CA . ASN A 1 178 ? -1.797 4.120 14.910 1.00 94.81 178 ASN A CA 1
ATOM 1367 C C . ASN A 1 178 ? -0.372 4.675 14.837 1.00 94.81 178 ASN A C 1
ATOM 1369 O O . ASN A 1 178 ? 0.402 4.481 15.771 1.00 94.81 178 ASN A O 1
ATOM 1373 N N . TRP A 1 179 ? -0.018 5.371 13.753 1.00 93.25 179 TRP A N 1
ATOM 1374 C CA . TRP A 1 179 ? 1.298 5.994 13.639 1.00 93.25 179 TRP A CA 1
ATOM 1375 C C . TRP A 1 179 ? 1.477 7.129 14.653 1.00 93.25 179 TRP A C 1
ATOM 1377 O O . TRP A 1 179 ? 2.506 7.196 15.318 1.00 93.25 179 TRP A O 1
ATOM 1387 N N . ARG A 1 180 ? 0.449 7.964 14.852 1.00 93.62 180 ARG A N 1
ATOM 1388 C CA . ARG A 1 180 ? 0.464 9.013 15.883 1.00 93.62 180 ARG A CA 1
ATOM 1389 C C . ARG A 1 180 ? 0.524 8.438 17.294 1.00 93.62 180 ARG A C 1
ATOM 1391 O O . ARG A 1 180 ? 1.283 8.951 18.105 1.00 93.62 180 ARG A O 1
ATOM 1398 N N . TRP A 1 181 ? -0.213 7.362 17.585 1.00 92.62 181 TRP A N 1
ATOM 1399 C CA . TRP A 1 181 ? -0.074 6.658 18.864 1.00 92.62 181 TRP A CA 1
ATOM 1400 C C . TRP A 1 181 ? 1.350 6.149 19.076 1.00 92.62 181 TRP A C 1
ATOM 1402 O O . TRP A 1 181 ? 1.910 6.380 20.143 1.00 92.62 181 TRP A O 1
ATOM 1412 N N . TYR A 1 182 ? 1.946 5.542 18.046 1.00 90.44 182 TYR A N 1
ATOM 1413 C CA . TYR A 1 182 ? 3.337 5.096 18.084 1.00 90.44 182 TYR A CA 1
ATOM 1414 C C . TYR A 1 182 ? 4.317 6.246 18.380 1.00 90.44 182 TYR A C 1
ATOM 1416 O 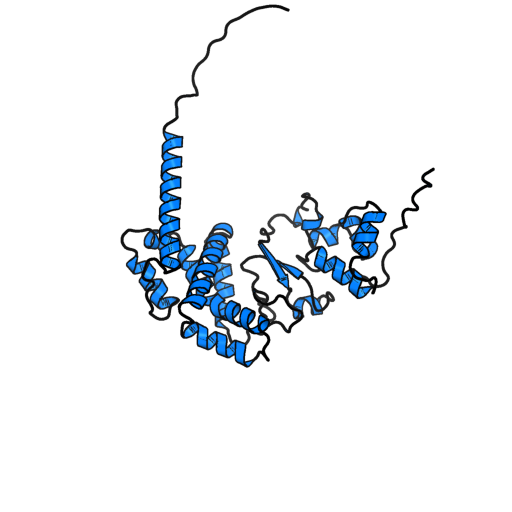O . TYR A 1 182 ? 5.222 6.091 19.197 1.00 90.44 182 TYR A O 1
ATOM 1424 N N . GLU A 1 183 ? 4.132 7.408 17.750 1.00 89.19 183 GLU A N 1
ATOM 1425 C CA . GLU A 1 183 ? 4.990 8.583 17.955 1.00 89.19 183 GLU A CA 1
ATOM 1426 C C . GLU A 1 183 ? 4.788 9.255 19.323 1.00 89.19 183 GLU A C 1
ATOM 1428 O O . GLU A 1 183 ? 5.757 9.729 19.912 1.00 89.19 183 GLU A O 1
ATOM 1433 N N . GLN A 1 184 ? 3.553 9.307 19.831 1.00 86.44 184 GLN A N 1
ATOM 1434 C CA . GLN A 1 184 ? 3.203 10.034 21.058 1.00 86.44 184 GLN A CA 1
ATOM 1435 C C . GLN A 1 184 ? 3.400 9.212 22.334 1.00 86.44 184 GLN A C 1
ATOM 1437 O O . GLN A 1 184 ? 3.883 9.736 23.335 1.00 86.44 184 GLN A O 1
ATOM 1442 N N . PHE A 1 185 ? 2.987 7.945 22.318 1.00 78.81 185 PHE A N 1
ATOM 1443 C CA . PHE A 1 185 ? 2.881 7.112 23.519 1.00 78.81 185 PHE A CA 1
ATOM 1444 C C . PHE A 1 185 ? 3.857 5.933 23.511 1.00 78.81 185 PHE A C 1
ATOM 1446 O O . PHE A 1 185 ? 3.902 5.159 24.466 1.00 78.81 185 PHE A O 1
ATOM 1453 N N . GLY A 1 186 ? 4.644 5.788 22.442 1.00 74.56 186 GLY A N 1
ATOM 1454 C CA . GLY A 1 186 ? 5.423 4.586 22.201 1.00 74.56 186 GLY A CA 1
ATOM 1455 C C . GLY A 1 186 ? 4.519 3.433 21.771 1.00 74.56 186 GLY A C 1
ATOM 1456 O O . GLY A 1 186 ? 3.552 3.609 21.036 1.00 74.56 186 GLY A O 1
ATOM 1457 N N . HIS A 1 187 ? 4.854 2.222 22.190 1.00 72.50 187 HIS A N 1
ATOM 1458 C CA . HIS A 1 187 ? 4.257 1.005 21.660 1.00 72.50 187 HIS A CA 1
ATOM 1459 C C . HIS A 1 187 ? 3.531 0.174 22.717 1.00 72.50 187 HIS A C 1
ATOM 1461 O O . HIS A 1 187 ? 3.980 0.036 23.852 1.00 72.50 187 HIS A O 1
ATOM 1467 N N . PHE A 1 188 ? 2.424 -0.436 22.296 1.00 81.31 188 PHE A N 1
ATOM 1468 C CA . PHE A 1 188 ? 1.699 -1.426 23.084 1.00 81.31 188 PHE A CA 1
ATOM 1469 C C . PHE A 1 188 ? 2.445 -2.776 23.088 1.00 81.31 188 PHE A C 1
ATOM 1471 O O . PHE A 1 188 ? 3.156 -3.106 22.134 1.00 81.31 188 PHE A O 1
ATOM 1478 N N . ALA A 1 189 ? 2.276 -3.587 24.134 1.00 80.56 189 ALA A N 1
ATOM 1479 C CA . ALA A 1 189 ? 2.996 -4.850 24.331 1.00 80.56 189 ALA A CA 1
ATOM 1480 C C . ALA A 1 189 ? 2.897 -5.811 23.129 1.00 80.56 189 ALA A C 1
ATOM 1482 O O . ALA A 1 189 ? 3.869 -6.475 22.753 1.00 80.56 189 ALA A O 1
ATOM 1483 N N . SER A 1 190 ? 1.735 -5.865 22.473 1.00 79.44 190 SER A N 1
ATOM 1484 C CA . SER A 1 190 ? 1.544 -6.703 21.288 1.00 79.44 190 SER A CA 1
ATOM 1485 C C . SER A 1 190 ? 2.391 -6.232 20.096 1.00 79.44 190 SER A C 1
ATOM 1487 O O . SER A 1 190 ? 2.868 -7.059 19.308 1.00 79.44 190 SER A O 1
ATOM 1489 N N . PHE A 1 191 ? 2.613 -4.920 19.959 1.00 88.25 191 PHE A N 1
ATOM 1490 C CA . PHE A 1 191 ? 3.559 -4.371 18.990 1.00 88.25 191 PHE A CA 1
ATOM 1491 C C . PHE A 1 191 ? 4.984 -4.782 19.351 1.00 88.25 191 PHE A C 1
ATOM 1493 O O . PHE A 1 191 ? 5.693 -5.252 18.463 1.00 88.25 191 PHE A O 1
ATOM 1500 N N . ASP A 1 192 ? 5.385 -4.678 20.619 1.00 83.94 192 ASP A N 1
ATOM 1501 C CA . ASP A 1 192 ? 6.765 -4.944 21.048 1.00 83.94 192 ASP A CA 1
ATOM 1502 C C . ASP A 1 192 ? 7.228 -6.346 20.727 1.00 83.94 192 ASP A C 1
ATOM 1504 O O . ASP A 1 192 ? 8.325 -6.545 20.195 1.00 83.94 192 ASP A O 1
ATOM 1508 N N . GLN A 1 193 ? 6.361 -7.324 20.965 1.00 85.94 193 GLN A N 1
ATOM 1509 C CA . GLN A 1 193 ? 6.646 -8.706 20.623 1.00 85.94 193 GLN A CA 1
ATOM 1510 C C . GLN A 1 193 ? 6.903 -8.869 19.115 1.00 85.94 193 GLN A C 1
ATOM 1512 O O . GLN A 1 193 ? 7.868 -9.523 18.707 1.00 85.94 193 GLN A O 1
ATOM 1517 N N . ARG A 1 194 ? 6.060 -8.256 18.271 1.00 90.31 194 ARG A N 1
ATOM 1518 C CA . ARG A 1 194 ? 6.198 -8.321 16.806 1.00 90.31 194 ARG A CA 1
ATOM 1519 C C . ARG A 1 194 ? 7.435 -7.570 16.335 1.00 90.31 194 ARG A C 1
ATOM 1521 O O . ARG A 1 194 ? 8.215 -8.117 15.561 1.00 90.31 194 ARG A O 1
ATOM 1528 N N . TYR A 1 195 ? 7.623 -6.342 16.803 1.00 89.88 195 TYR A N 1
ATOM 1529 C CA . TYR A 1 195 ? 8.755 -5.507 16.436 1.00 89.88 195 TYR A CA 1
ATOM 1530 C C . TYR A 1 195 ? 10.070 -6.171 16.835 1.00 89.88 195 TYR A C 1
ATOM 1532 O O . TYR A 1 195 ? 10.948 -6.302 15.990 1.00 89.88 195 TYR A O 1
ATOM 1540 N N . THR A 1 196 ? 10.182 -6.696 18.056 1.00 87.88 196 THR A N 1
ATOM 1541 C CA . THR A 1 196 ? 11.378 -7.416 18.521 1.00 87.88 196 THR A CA 1
ATOM 1542 C C . THR A 1 196 ? 11.669 -8.638 17.651 1.00 87.88 196 THR A C 1
ATOM 1544 O O . THR A 1 196 ? 12.810 -8.834 17.229 1.00 87.88 196 THR A O 1
ATOM 1547 N N . ALA A 1 197 ? 10.648 -9.426 17.294 1.00 87.31 197 ALA A N 1
ATOM 1548 C CA . ALA A 1 197 ? 10.799 -10.592 16.416 1.00 87.31 197 ALA A CA 1
ATOM 1549 C C . ALA A 1 197 ? 11.227 -10.238 14.976 1.00 87.31 197 ALA A C 1
ATOM 1551 O O . ALA A 1 197 ? 11.828 -11.068 14.287 1.00 87.31 197 ALA A O 1
ATOM 1552 N N . LEU A 1 198 ? 10.914 -9.025 14.508 1.00 87.31 198 LEU A N 1
ATOM 1553 C CA . LEU A 1 198 ? 11.318 -8.515 13.194 1.00 87.31 198 LEU A CA 1
ATOM 1554 C C . LEU A 1 198 ? 12.699 -7.841 13.239 1.00 87.31 198 LEU A C 1
ATOM 1556 O O . LEU A 1 198 ? 13.527 -8.066 12.355 1.00 87.31 198 LEU A O 1
ATOM 1560 N N . ALA A 1 199 ? 12.962 -7.047 14.277 1.00 80.69 199 ALA A N 1
ATOM 1561 C CA . ALA A 1 199 ? 14.187 -6.279 14.472 1.00 80.69 199 ALA A CA 1
ATOM 1562 C C . ALA A 1 199 ? 15.393 -7.182 14.763 1.00 80.69 199 ALA A C 1
ATOM 1564 O O . ALA A 1 199 ? 16.469 -6.947 14.225 1.00 80.69 199 ALA A O 1
ATOM 1565 N N . SER A 1 200 ? 15.200 -8.275 15.509 1.00 66.88 200 SER A N 1
ATOM 1566 C CA . SER A 1 200 ? 16.243 -9.278 15.797 1.00 66.88 200 SER A CA 1
ATOM 1567 C C . SER A 1 200 ? 16.796 -9.999 14.557 1.00 66.88 200 SER A C 1
ATOM 1569 O O . SER A 1 200 ? 17.797 -10.704 14.648 1.00 66.88 200 SER A O 1
ATOM 1571 N N . ARG A 1 201 ? 16.181 -9.815 13.379 1.00 64.38 201 ARG A N 1
ATOM 1572 C CA . ARG A 1 201 ? 16.656 -10.363 12.093 1.00 64.38 201 ARG A CA 1
ATOM 1573 C C . ARG A 1 201 ? 17.219 -9.299 11.152 1.00 64.38 201 ARG A C 1
ATOM 1575 O O . ARG A 1 201 ? 17.698 -9.640 10.070 1.00 64.38 201 ARG A O 1
ATOM 1582 N N . GLY A 1 202 ? 17.123 -8.026 11.527 1.00 55.12 202 GLY A N 1
ATOM 1583 C CA . GLY A 1 202 ? 17.635 -6.906 10.755 1.00 55.12 202 GLY A CA 1
ATOM 1584 C C . GLY A 1 202 ? 18.977 -6.445 11.306 1.00 55.12 202 GLY A C 1
ATOM 1585 O O . GLY A 1 202 ? 19.022 -5.777 12.331 1.00 55.12 202 GLY A O 1
ATOM 1586 N N . ASN A 1 203 ? 20.068 -6.723 10.592 1.00 46.59 203 ASN A N 1
ATOM 1587 C CA . ASN A 1 203 ? 21.293 -5.941 10.764 1.00 46.59 203 ASN A CA 1
ATOM 1588 C C . ASN A 1 203 ? 20.956 -4.506 10.321 1.00 46.59 203 ASN A C 1
ATOM 1590 O O . ASN A 1 203 ? 20.650 -4.295 9.152 1.00 46.59 203 ASN A O 1
ATOM 1594 N N . SER A 1 204 ? 20.881 -3.574 11.272 1.00 60.12 204 SER A N 1
ATOM 1595 C CA . SER A 1 204 ? 20.248 -2.246 11.158 1.00 60.12 204 SER A CA 1
ATOM 1596 C C . SER A 1 204 ? 20.688 -1.403 9.946 1.00 60.12 204 SER A C 1
ATOM 1598 O O . SER A 1 204 ? 21.881 -1.182 9.740 1.00 60.12 204 SER A O 1
ATOM 1600 N N . PRO A 1 205 ? 19.728 -0.885 9.154 1.00 63.53 205 PRO A N 1
ATOM 1601 C CA . PRO A 1 205 ? 19.649 0.561 8.865 1.00 63.53 205 PRO A CA 1
ATOM 1602 C C . PRO A 1 205 ? 18.315 1.201 9.309 1.00 63.53 205 PRO A C 1
ATOM 1604 O O . PRO A 1 205 ? 17.311 0.515 9.499 1.00 63.53 205 PRO A O 1
ATOM 1607 N N . GLN A 1 206 ? 18.248 2.542 9.360 1.00 65.12 206 GLN A N 1
ATOM 1608 C CA . GLN A 1 206 ? 17.026 3.318 9.670 1.00 65.12 206 GLN A CA 1
ATOM 1609 C C . GLN A 1 206 ? 15.807 2.924 8.806 1.00 65.12 206 GLN A C 1
ATOM 1611 O O . GLN A 1 206 ? 14.681 2.892 9.299 1.00 65.12 206 GLN A O 1
ATOM 1616 N N . GLN A 1 207 ? 16.022 2.554 7.539 1.00 64.44 207 GLN A N 1
ATOM 1617 C CA . GLN A 1 207 ? 14.963 2.048 6.652 1.00 64.44 207 GLN A CA 1
ATOM 1618 C C . GLN A 1 207 ? 14.428 0.674 7.092 1.00 64.44 207 GLN A C 1
ATOM 1620 O O . GLN A 1 207 ? 13.219 0.451 7.076 1.00 64.44 207 GLN A O 1
ATOM 1625 N N . ALA A 1 208 ? 15.298 -0.234 7.557 1.00 70.06 208 ALA A N 1
ATOM 1626 C CA . ALA A 1 208 ? 14.858 -1.514 8.116 1.00 70.06 208 ALA A CA 1
ATOM 1627 C C . ALA A 1 208 ? 14.048 -1.308 9.400 1.00 70.06 208 ALA A C 1
ATOM 1629 O O . ALA A 1 208 ? 13.057 -2.007 9.608 1.00 70.06 208 ALA A O 1
ATOM 1630 N N . ARG A 1 209 ? 14.401 -0.296 10.207 1.00 79.19 209 ARG A N 1
ATOM 1631 C CA . ARG A 1 209 ? 13.606 0.112 11.372 1.00 79.19 209 ARG A CA 1
ATOM 1632 C C . ARG A 1 209 ? 12.216 0.598 10.965 1.00 79.19 209 ARG A C 1
ATOM 1634 O O . ARG A 1 209 ? 11.237 0.083 11.487 1.00 79.19 209 ARG A O 1
ATOM 1641 N N . GLN A 1 210 ? 12.104 1.519 10.006 1.00 83.69 210 GLN A N 1
ATOM 1642 C CA . GLN A 1 210 ? 10.796 1.995 9.528 1.00 83.69 210 GLN A CA 1
ATOM 1643 C C . GLN A 1 210 ? 9.940 0.858 8.957 1.00 83.69 210 GLN A C 1
ATOM 1645 O O . GLN A 1 210 ? 8.755 0.761 9.270 1.00 83.69 210 GLN A O 1
ATOM 1650 N N . SER A 1 211 ? 10.546 -0.044 8.179 1.00 87.19 211 SER A N 1
ATOM 1651 C CA . SER A 1 211 ? 9.857 -1.225 7.657 1.00 87.19 211 SER A CA 1
ATOM 1652 C C . SER A 1 211 ? 9.387 -2.165 8.772 1.00 87.19 211 SER A C 1
ATOM 1654 O O . SER A 1 211 ? 8.298 -2.724 8.660 1.00 87.19 211 SER A O 1
ATOM 1656 N N . ALA A 1 212 ? 10.186 -2.350 9.828 1.00 89.31 212 ALA A N 1
ATOM 1657 C CA . ALA A 1 212 ? 9.828 -3.186 10.972 1.00 89.31 212 ALA A CA 1
ATOM 1658 C C . ALA A 1 212 ? 8.660 -2.580 11.753 1.00 89.31 212 ALA A C 1
ATOM 1660 O O . ALA A 1 212 ? 7.716 -3.295 12.077 1.00 89.31 212 ALA A O 1
ATOM 1661 N N . VAL A 1 213 ? 8.699 -1.267 12.006 1.00 90.62 213 VAL A N 1
ATOM 1662 C CA . VAL A 1 213 ? 7.616 -0.540 12.686 1.00 90.62 213 VAL A CA 1
ATOM 1663 C C . VAL A 1 213 ? 6.325 -0.645 11.874 1.00 90.62 213 VAL A C 1
ATOM 1665 O O . VAL A 1 213 ? 5.308 -1.081 12.407 1.00 90.62 213 VAL A O 1
ATOM 1668 N N . ALA A 1 214 ? 6.366 -0.337 10.573 1.00 92.00 214 ALA A N 1
ATOM 1669 C CA . ALA A 1 214 ? 5.188 -0.415 9.708 1.00 92.00 214 ALA A CA 1
ATOM 1670 C C . ALA A 1 214 ? 4.588 -1.834 9.675 1.00 92.00 214 ALA A C 1
ATOM 1672 O O . ALA A 1 214 ? 3.375 -2.004 9.804 1.00 92.00 214 ALA A O 1
ATOM 1673 N N . ALA A 1 215 ? 5.431 -2.865 9.566 1.00 93.75 215 ALA A N 1
ATOM 1674 C CA . ALA A 1 215 ? 4.986 -4.256 9.593 1.00 93.75 215 ALA A CA 1
ATOM 1675 C C . ALA A 1 215 ? 4.408 -4.668 10.962 1.00 93.75 215 ALA A C 1
ATOM 1677 O O . ALA A 1 215 ? 3.409 -5.387 11.014 1.00 93.75 215 ALA A O 1
ATOM 1678 N N . ALA A 1 216 ? 5.003 -4.210 12.066 1.00 93.44 216 ALA A N 1
ATOM 1679 C CA . ALA A 1 216 ? 4.557 -4.523 13.423 1.00 93.44 216 ALA A CA 1
ATOM 1680 C C . ALA A 1 216 ? 3.248 -3.810 13.811 1.00 93.44 216 ALA A C 1
ATOM 1682 O O . ALA A 1 216 ? 2.439 -4.403 14.534 1.00 93.44 216 ALA A O 1
ATOM 1683 N N . LEU A 1 217 ? 3.014 -2.593 13.298 1.00 94.19 217 LEU A N 1
ATOM 1684 C CA . LEU A 1 217 ? 1.752 -1.852 13.447 1.00 94.19 217 LEU A CA 1
ATOM 1685 C C . LEU A 1 217 ? 0.626 -2.423 12.585 1.00 94.19 217 LEU A C 1
ATOM 1687 O O . LEU A 1 217 ? -0.542 -2.274 12.932 1.00 94.19 217 LEU A O 1
ATOM 1691 N N . TYR A 1 218 ? 0.952 -3.085 11.472 1.00 96.44 218 TYR A N 1
ATOM 1692 C CA . TYR A 1 218 ? -0.038 -3.494 10.477 1.00 96.44 218 TYR A CA 1
ATOM 1693 C C . TYR A 1 218 ? -1.252 -4.266 11.042 1.00 96.44 218 TYR A C 1
ATOM 1695 O O . TYR A 1 218 ? -2.370 -3.939 10.646 1.00 96.44 218 TYR A O 1
ATOM 1703 N N . PRO A 1 219 ? -1.112 -5.229 11.978 1.00 96.44 219 PRO A N 1
ATOM 1704 C CA . PRO A 1 219 ? -2.272 -5.859 12.615 1.00 96.44 219 PRO A CA 1
ATOM 1705 C C . PRO A 1 219 ? -3.204 -4.870 13.326 1.00 96.44 219 PRO A C 1
ATOM 1707 O O . PRO A 1 219 ? -4.396 -4.863 13.039 1.00 96.44 219 PRO A O 1
ATOM 1710 N N . ALA A 1 220 ? -2.657 -3.979 14.157 1.00 95.50 220 ALA A N 1
ATOM 1711 C CA . ALA A 1 220 ? -3.422 -2.958 14.876 1.00 95.50 220 ALA A CA 1
ATOM 1712 C C . ALA A 1 220 ? -4.125 -1.981 13.915 1.00 95.50 220 ALA A C 1
ATOM 1714 O O . ALA A 1 220 ? -5.288 -1.624 14.113 1.00 95.50 220 ALA A O 1
ATOM 1715 N N . VAL A 1 221 ? -3.454 -1.620 12.814 1.00 96.94 221 VAL A N 1
ATOM 1716 C CA . VAL A 1 221 ? -4.054 -0.828 11.730 1.00 96.94 221 VAL A CA 1
ATOM 1717 C C . VAL A 1 221 ? -5.248 -1.555 11.118 1.00 96.94 221 VAL A C 1
ATOM 1719 O O . VAL A 1 221 ? -6.297 -0.942 10.935 1.00 96.94 221 VAL A O 1
ATOM 1722 N N . VAL A 1 222 ? -5.127 -2.849 10.807 1.00 97.94 222 VAL A N 1
ATOM 1723 C CA . VAL A 1 222 ? -6.223 -3.632 10.211 1.00 97.94 222 VAL A CA 1
ATOM 1724 C C . VAL A 1 222 ? -7.384 -3.822 11.190 1.00 97.94 222 VAL A C 1
ATOM 1726 O O . VAL A 1 222 ? -8.539 -3.732 10.773 1.00 97.94 222 VAL A O 1
ATOM 1729 N N . ASP A 1 223 ? -7.110 -4.031 12.475 1.00 96.88 223 ASP A N 1
ATOM 1730 C CA . ASP A 1 223 ? -8.156 -4.180 13.490 1.00 96.88 223 ASP A CA 1
ATOM 1731 C C . ASP A 1 223 ? -8.940 -2.875 13.684 1.00 96.88 223 ASP A C 1
ATOM 1733 O O . ASP A 1 223 ? -10.177 -2.891 13.722 1.00 96.88 223 ASP A O 1
ATOM 1737 N N . LEU A 1 224 ? -8.246 -1.728 13.695 1.00 97.38 224 LEU A N 1
ATOM 1738 C CA . LEU A 1 224 ? -8.904 -0.420 13.702 1.00 97.38 224 LEU A CA 1
ATOM 1739 C C . LEU A 1 224 ? -9.668 -0.196 12.393 1.00 97.38 224 LEU A C 1
ATOM 1741 O O . LEU A 1 224 ? -10.827 0.207 12.434 1.00 97.38 224 LEU A O 1
ATOM 1745 N N . THR A 1 225 ? -9.093 -0.584 11.250 1.00 98.31 225 THR A N 1
ATOM 1746 C CA . THR A 1 225 ? -9.760 -0.515 9.938 1.00 98.31 225 THR A CA 1
ATOM 1747 C C . THR A 1 225 ? -11.068 -1.298 9.957 1.00 98.31 225 THR A C 1
ATOM 1749 O O . THR A 1 225 ? -12.074 -0.824 9.440 1.00 98.31 225 THR A O 1
ATOM 1752 N N . SER A 1 226 ? -11.106 -2.476 10.591 1.00 97.75 226 SER A N 1
ATOM 1753 C CA . SER A 1 226 ? -12.341 -3.253 10.729 1.00 97.75 226 SER A CA 1
ATOM 1754 C C . SER A 1 226 ? -13.402 -2.533 11.559 1.00 97.75 226 SER A C 1
ATOM 1756 O O . SER A 1 226 ? -14.593 -2.697 11.282 1.00 97.75 226 SER A O 1
ATOM 1758 N N . ALA A 1 227 ? -13.005 -1.805 12.603 1.00 96.56 227 ALA A N 1
ATOM 1759 C CA . ALA A 1 227 ? -13.933 -1.026 13.413 1.00 96.56 227 ALA A CA 1
ATOM 1760 C C . ALA A 1 227 ? -14.428 0.199 12.631 1.00 96.56 227 ALA A C 1
ATOM 1762 O O . ALA A 1 227 ? -15.630 0.443 12.578 1.00 96.56 227 ALA A O 1
ATOM 1763 N N . LEU A 1 228 ? -13.521 0.908 11.956 1.00 96.62 228 LEU A N 1
ATOM 1764 C CA . LEU A 1 228 ? -13.847 2.107 11.192 1.00 96.62 228 LEU A CA 1
ATOM 1765 C C . LEU A 1 228 ? -14.618 1.805 9.905 1.00 96.62 228 LEU A C 1
ATOM 1767 O O . LEU A 1 228 ? -15.428 2.623 9.512 1.00 96.62 228 LEU A O 1
ATOM 1771 N N . ALA A 1 229 ? -14.445 0.650 9.263 1.00 96.62 229 ALA A N 1
ATOM 1772 C CA . ALA A 1 229 ? -15.209 0.278 8.065 1.00 96.62 229 ALA A CA 1
ATOM 1773 C C . ALA A 1 229 ? -16.601 -0.304 8.384 1.00 96.62 229 ALA A C 1
ATOM 1775 O O . ALA A 1 229 ? -17.446 -0.416 7.498 1.00 96.62 229 ALA A O 1
ATOM 1776 N N . SER A 1 230 ? -16.851 -0.712 9.633 1.00 96.38 230 SER A N 1
ATOM 1777 C CA . SER A 1 230 ? -18.116 -1.333 10.036 1.00 96.38 230 SER A CA 1
ATOM 1778 C C . SER A 1 230 ? -19.183 -0.274 10.337 1.00 96.38 230 SER A C 1
ATOM 1780 O O . SER A 1 230 ? -19.001 0.500 11.282 1.00 96.38 230 SER A O 1
ATOM 1782 N N . PRO A 1 231 ? -20.348 -0.289 9.657 1.00 94.38 231 PRO A N 1
ATOM 1783 C CA . PRO A 1 231 ? -21.419 0.679 9.914 1.00 94.38 231 PRO A CA 1
ATOM 1784 C C . PRO A 1 231 ? -21.891 0.694 11.374 1.00 94.38 231 PRO A C 1
ATOM 1786 O O . PRO A 1 231 ? -22.132 1.754 11.945 1.00 94.38 231 PRO A O 1
ATOM 1789 N N . HIS A 1 232 ? -21.966 -0.481 12.007 1.00 95.00 232 HIS A N 1
ATOM 1790 C CA . HIS A 1 232 ? -22.362 -0.607 13.410 1.00 95.00 232 HIS A CA 1
ATOM 1791 C C . HIS A 1 232 ? -21.373 0.090 14.358 1.00 95.00 232 HIS A C 1
ATOM 1793 O O . HIS A 1 232 ? -21.779 0.846 15.239 1.00 95.00 232 HIS A O 1
ATOM 1799 N N . TRP A 1 233 ? -20.070 -0.133 14.168 1.00 95.38 233 TRP A N 1
ATOM 1800 C CA . TRP A 1 233 ? -19.043 0.452 15.036 1.00 95.38 233 TRP A CA 1
ATOM 1801 C C . TRP A 1 233 ? -18.853 1.945 14.768 1.00 95.38 233 TRP A C 1
ATOM 1803 O O . TRP A 1 233 ? -18.669 2.696 15.722 1.00 95.38 233 TRP A O 1
ATOM 1813 N N . GLN A 1 234 ? -18.990 2.392 13.515 1.00 93.19 234 GLN A N 1
ATOM 1814 C CA . GLN A 1 234 ? -19.052 3.820 13.197 1.00 93.19 234 GLN A CA 1
ATOM 1815 C C . GLN A 1 234 ? -20.221 4.506 13.914 1.00 93.19 234 GLN A C 1
ATOM 1817 O O . GLN A 1 234 ? -20.036 5.563 14.514 1.00 93.19 234 GLN A O 1
ATOM 1822 N N . ALA A 1 235 ? -21.417 3.908 13.890 1.00 93.12 235 ALA A N 1
ATOM 1823 C CA . ALA A 1 235 ? -22.580 4.473 14.570 1.00 93.12 235 ALA A CA 1
ATOM 1824 C C . ALA A 1 235 ? -22.322 4.647 16.076 1.00 93.12 235 ALA A C 1
ATOM 1826 O O . ALA A 1 235 ? -22.628 5.700 16.632 1.00 93.12 235 ALA A O 1
ATOM 1827 N N . LEU A 1 236 ? -21.685 3.663 16.721 1.00 94.56 236 LEU A N 1
ATOM 1828 C CA . LEU A 1 236 ? -21.289 3.759 18.129 1.00 94.56 236 LEU A CA 1
ATOM 1829 C C . LEU A 1 236 ? -20.222 4.837 18.370 1.00 94.56 236 LEU A C 1
ATOM 1831 O O . LEU A 1 236 ? -20.392 5.648 19.283 1.00 94.56 236 LEU A O 1
ATOM 1835 N N . ALA A 1 237 ? -19.175 4.904 17.540 1.00 92.94 237 ALA A N 1
ATOM 1836 C CA . ALA A 1 237 ? -18.115 5.914 17.643 1.00 92.94 237 ALA A CA 1
ATOM 1837 C C . ALA A 1 237 ? -18.664 7.350 17.551 1.00 92.94 237 ALA A C 1
ATOM 1839 O O . ALA A 1 237 ? -18.215 8.268 18.246 1.00 92.94 237 ALA A O 1
ATOM 1840 N N . LEU A 1 238 ? -19.684 7.549 16.717 1.00 92.31 238 LEU A N 1
ATOM 1841 C CA . LEU A 1 238 ? -20.296 8.853 16.469 1.00 92.31 238 LEU A CA 1
ATOM 1842 C C . LEU A 1 238 ? -21.478 9.158 17.394 1.00 92.31 238 LEU A C 1
ATOM 1844 O O . LEU A 1 238 ? -21.955 10.293 17.424 1.00 92.31 238 LEU A O 1
ATOM 1848 N N . SER A 1 239 ? -21.920 8.182 18.184 1.00 92.38 239 SER A N 1
ATOM 1849 C CA . SER A 1 239 ? -23.005 8.356 19.143 1.00 92.38 239 SER A CA 1
ATOM 1850 C C . SER A 1 239 ? -22.595 9.211 20.349 1.00 92.38 239 SER A C 1
ATOM 1852 O O . SER A 1 239 ? -21.417 9.484 20.603 1.00 92.38 239 SER A O 1
ATOM 1854 N N . ARG A 1 240 ? -23.586 9.618 21.152 1.00 88.56 240 ARG A N 1
ATOM 1855 C CA . ARG A 1 240 ? -23.329 10.272 22.445 1.00 88.56 240 ARG A CA 1
ATOM 1856 C C . ARG A 1 240 ? -22.617 9.334 23.428 1.00 88.56 240 ARG A C 1
ATOM 1858 O O . ARG A 1 240 ? -21.806 9.807 24.216 1.00 88.56 240 ARG A O 1
ATOM 1865 N N . ASN A 1 241 ? -22.884 8.027 23.350 1.00 91.38 241 ASN A N 1
ATOM 1866 C CA . ASN A 1 241 ? -22.251 7.008 24.183 1.00 91.38 241 ASN A CA 1
ATOM 1867 C C . ASN A 1 241 ? -21.182 6.236 23.394 1.00 91.38 241 ASN A C 1
ATOM 1869 O O . ASN A 1 241 ? -21.417 5.154 22.862 1.00 91.38 241 ASN A O 1
ATOM 1873 N N . LEU A 1 242 ? -19.984 6.809 23.342 1.00 93.50 242 LEU A N 1
ATOM 1874 C CA . LEU A 1 242 ? -18.828 6.236 22.647 1.00 93.50 242 LEU A CA 1
ATOM 1875 C C . LEU A 1 242 ? -18.106 5.127 23.440 1.00 93.50 242 LEU A C 1
ATOM 1877 O O . LEU A 1 242 ? -17.156 4.532 22.930 1.00 93.50 242 LEU A O 1
ATOM 1881 N N . THR A 1 243 ? -18.527 4.842 24.676 1.00 94.00 243 THR A N 1
ATOM 1882 C CA . THR A 1 243 ? -17.839 3.911 25.585 1.00 94.00 243 THR A CA 1
ATOM 1883 C C . THR A 1 243 ? -17.691 2.498 25.010 1.00 94.00 243 THR A C 1
ATOM 1885 O O . THR A 1 243 ? -16.556 2.025 24.963 1.00 94.00 243 THR A O 1
ATOM 1888 N N . PRO A 1 244 ? -18.737 1.849 24.451 1.00 94.94 244 PRO A N 1
ATOM 1889 C CA . PRO A 1 244 ? -18.596 0.494 23.903 1.00 94.94 244 PRO A CA 1
ATOM 1890 C C . PRO A 1 244 ? -17.597 0.418 22.740 1.00 94.94 244 PRO A C 1
ATOM 1892 O O . PRO A 1 244 ? -16.921 -0.594 22.541 1.00 94.94 244 PRO A O 1
ATOM 1895 N N . PHE A 1 245 ? -17.493 1.499 21.959 1.00 95.25 245 PHE A N 1
ATOM 1896 C CA . PHE A 1 245 ? -16.510 1.601 20.888 1.00 95.25 245 PHE A CA 1
ATOM 1897 C C . PHE A 1 245 ? -15.092 1.694 21.461 1.00 95.25 245 PHE A C 1
ATOM 1899 O O . PHE A 1 245 ? -14.226 0.920 21.060 1.00 95.25 245 PHE A O 1
ATOM 1906 N N . LEU A 1 246 ? -14.852 2.572 22.438 1.00 94.62 246 LEU A N 1
ATOM 1907 C CA . LEU A 1 246 ? -13.524 2.704 23.041 1.00 94.62 246 LEU A CA 1
ATOM 1908 C C . LEU A 1 246 ? -13.082 1.482 23.835 1.00 94.62 246 LEU A C 1
ATOM 1910 O O . LEU A 1 246 ? -11.907 1.141 23.776 1.00 94.62 246 LEU A O 1
ATOM 1914 N N . GLU A 1 247 ? -13.988 0.801 24.530 1.00 94.00 247 GLU A N 1
ATOM 1915 C CA . GLU A 1 247 ? -13.679 -0.455 25.224 1.00 94.00 247 GLU A CA 1
ATOM 1916 C C . GLU A 1 247 ? -13.224 -1.538 24.244 1.00 94.00 247 GLU A C 1
ATOM 1918 O O . GLU A 1 247 ? -12.287 -2.291 24.520 1.00 94.00 247 GLU A O 1
ATOM 1923 N N . ARG A 1 248 ? -13.842 -1.599 23.057 1.00 93.81 248 ARG A N 1
ATOM 1924 C CA . ARG A 1 248 ? -13.380 -2.488 21.989 1.00 93.81 248 ARG A CA 1
ATOM 1925 C C . ARG A 1 248 ? -11.955 -2.138 21.564 1.00 93.81 248 ARG A C 1
ATOM 1927 O O . ARG A 1 248 ? -11.136 -3.052 21.478 1.00 93.81 248 ARG A O 1
ATOM 1934 N N . ILE A 1 249 ? -11.679 -0.862 21.282 1.00 94.00 249 ILE A N 1
ATOM 1935 C CA . ILE A 1 249 ? -10.348 -0.409 20.847 1.00 94.00 249 ILE A CA 1
ATOM 1936 C C . ILE A 1 249 ? -9.306 -0.697 21.932 1.00 94.00 249 ILE A C 1
ATOM 1938 O O . ILE A 1 249 ? -8.289 -1.320 21.640 1.00 94.00 249 ILE A O 1
ATOM 1942 N N . SER A 1 250 ? -9.620 -0.345 23.179 1.00 92.62 250 SER A N 1
ATOM 1943 C CA . SER A 1 250 ? -8.811 -0.622 24.367 1.00 92.62 250 SER A CA 1
ATOM 1944 C C . SER A 1 250 ? -8.396 -2.086 24.441 1.00 92.62 250 SER A C 1
ATOM 1946 O O . SER A 1 250 ? -7.211 -2.408 24.481 1.00 92.62 250 SER A O 1
ATOM 1948 N N . ARG A 1 251 ? -9.368 -2.997 24.364 1.00 90.75 251 ARG A N 1
ATOM 1949 C CA . ARG A 1 251 ? -9.119 -4.433 24.499 1.00 90.75 251 ARG A CA 1
ATOM 1950 C C . ARG A 1 251 ? -8.385 -5.057 23.310 1.00 90.75 251 ARG A C 1
ATOM 1952 O O . ARG A 1 251 ? -7.682 -6.041 23.500 1.00 90.75 251 ARG A O 1
ATOM 1959 N N . GLN A 1 252 ? -8.618 -4.576 22.089 1.00 88.62 252 GLN A N 1
ATOM 1960 C CA . GLN A 1 252 ? -8.138 -5.252 20.873 1.00 88.62 252 GLN A CA 1
ATOM 1961 C C . GLN A 1 252 ? -6.872 -4.639 20.278 1.00 88.62 252 GLN A C 1
ATOM 1963 O O . GLN A 1 252 ? -6.169 -5.329 19.547 1.00 88.62 252 GLN A O 1
ATOM 1968 N N . ILE A 1 253 ? -6.608 -3.359 20.542 1.00 89.31 253 ILE A N 1
ATOM 1969 C CA . ILE A 1 253 ? -5.613 -2.582 19.796 1.00 89.31 253 ILE A CA 1
ATOM 1970 C C . ILE A 1 253 ? -4.578 -1.967 20.729 1.00 89.31 253 ILE A C 1
ATOM 1972 O O . ILE A 1 253 ? -3.386 -2.023 20.440 1.00 89.31 253 ILE A O 1
ATOM 1976 N N . THR A 1 254 ? -5.030 -1.390 21.841 1.00 88.19 254 THR A N 1
ATOM 1977 C CA . THR A 1 254 ? -4.192 -0.564 22.717 1.00 88.19 254 THR A CA 1
ATOM 1978 C C . THR A 1 254 ? -3.893 -1.231 24.063 1.00 88.19 254 THR A C 1
ATOM 1980 O O . THR A 1 254 ? -3.611 -0.550 25.044 1.00 88.19 254 THR A O 1
ATOM 1983 N N . ASP A 1 255 ? -3.956 -2.567 24.120 1.00 88.50 255 ASP A N 1
ATOM 1984 C CA . ASP A 1 255 ? -3.576 -3.408 25.267 1.00 88.50 255 ASP A CA 1
ATOM 1985 C C . ASP A 1 255 ? -4.132 -2.923 26.627 1.00 88.50 255 ASP A C 1
ATOM 1987 O O . ASP A 1 255 ? -3.451 -2.924 27.650 1.00 88.50 255 ASP A O 1
ATOM 1991 N N . GLY A 1 256 ? -5.397 -2.495 26.638 1.00 87.94 256 GLY A N 1
ATOM 1992 C CA . GLY A 1 256 ? -6.111 -2.014 27.824 1.00 87.94 256 GLY A CA 1
ATOM 1993 C C . GLY A 1 256 ? -6.069 -0.496 28.022 1.00 87.94 256 GLY A C 1
ATOM 1994 O O . GLY A 1 256 ? -6.902 0.045 28.750 1.00 87.94 256 GLY A O 1
ATOM 1995 N N . TRP A 1 257 ? -5.195 0.232 27.326 1.00 88.38 257 TRP A N 1
ATOM 1996 C CA . TRP A 1 257 ? -5.199 1.693 27.368 1.00 88.38 257 TRP A CA 1
ATOM 1997 C C . TRP A 1 257 ? -6.453 2.255 26.692 1.00 88.38 257 TRP A C 1
ATOM 1999 O O . TRP A 1 257 ? -6.830 1.815 25.607 1.00 88.38 257 TRP A O 1
ATOM 2009 N N . ILE A 1 258 ? -7.123 3.219 27.323 1.00 89.19 258 ILE A N 1
ATOM 2010 C CA . ILE A 1 258 ? -8.338 3.835 26.780 1.00 89.19 258 ILE A CA 1
ATOM 2011 C C . ILE A 1 258 ? -7.970 5.181 26.139 1.00 89.19 258 ILE A C 1
ATOM 2013 O O . ILE A 1 258 ? -7.473 6.052 26.852 1.00 89.19 258 ILE A O 1
ATOM 2017 N N . PRO A 1 259 ? -8.280 5.403 24.846 1.00 87.31 259 PRO A N 1
ATOM 2018 C CA . PRO A 1 259 ? -8.065 6.689 24.182 1.00 87.31 259 PRO A CA 1
ATOM 2019 C C . PRO A 1 259 ? -8.816 7.846 24.862 1.00 87.31 259 PRO A C 1
ATOM 2021 O O . PRO A 1 259 ? -10.056 7.852 24.955 1.00 87.31 259 PRO A O 1
ATOM 2024 N N . GLN A 1 260 ? -8.079 8.847 25.344 1.00 86.75 260 GLN A N 1
ATO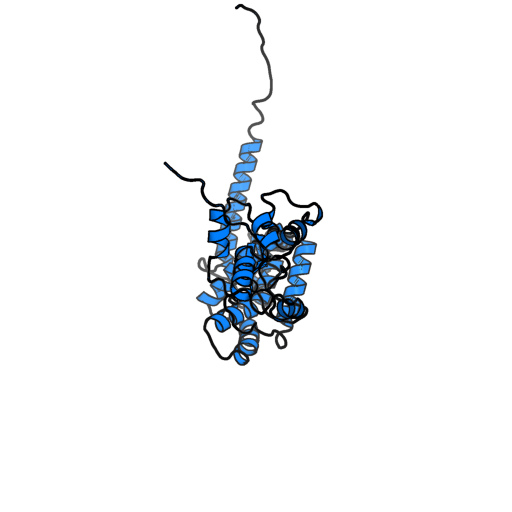M 2025 C CA . GLN A 1 260 ? -8.601 9.960 26.147 1.00 86.75 260 GLN A CA 1
ATOM 2026 C C . GLN A 1 260 ? -7.941 11.300 25.793 1.00 86.75 260 GLN A C 1
ATOM 2028 O O . GLN A 1 260 ? -6.816 11.347 25.312 1.00 86.75 260 GLN A O 1
ATOM 2033 N N . GLY A 1 261 ? -8.643 12.401 26.083 1.00 84.75 261 GLY A N 1
ATOM 2034 C CA . GLY A 1 261 ? -8.162 13.763 25.835 1.00 84.75 261 GLY A CA 1
ATOM 2035 C C . GLY A 1 261 ? -8.382 14.256 24.400 1.00 84.75 261 GLY A C 1
ATOM 2036 O O . GLY A 1 261 ? -8.694 13.489 23.492 1.00 84.75 261 GLY A O 1
ATOM 2037 N N . SER A 1 262 ? -8.246 15.569 24.201 1.00 79.44 262 SER A N 1
ATOM 2038 C CA . SER A 1 262 ? -8.388 16.223 22.890 1.00 79.44 262 SER A CA 1
ATOM 2039 C C . SER A 1 262 ? -7.175 16.026 21.976 1.00 79.44 262 SER A C 1
ATOM 2041 O O . SER A 1 262 ? -7.308 16.150 20.763 1.00 79.44 262 SER A O 1
ATOM 2043 N N . GLY A 1 263 ? -6.010 15.708 22.550 1.00 86.69 263 GLY A N 1
ATOM 2044 C CA . GLY A 1 263 ? -4.779 15.416 21.810 1.00 86.69 263 GLY A CA 1
ATOM 2045 C C . GLY A 1 263 ? -4.685 13.985 21.273 1.00 86.69 263 GLY A C 1
ATOM 2046 O O . GLY A 1 263 ? -3.762 13.690 20.517 1.00 86.69 263 GLY A O 1
ATOM 2047 N N . ASP A 1 264 ? -5.617 13.101 21.648 1.00 92.81 264 ASP A N 1
ATOM 2048 C CA . ASP A 1 264 ? -5.636 11.727 21.156 1.00 92.81 264 ASP A CA 1
ATOM 2049 C C . ASP A 1 264 ? -6.081 11.674 19.680 1.00 92.81 264 ASP A C 1
ATOM 2051 O O . ASP A 1 264 ? -7.123 12.237 19.322 1.00 92.81 264 ASP A O 1
ATOM 2055 N N . PRO A 1 265 ? -5.335 10.979 18.804 1.00 94.62 265 PRO A N 1
ATOM 2056 C CA . PRO A 1 265 ? -5.618 10.973 17.375 1.00 94.62 265 PRO A CA 1
ATOM 2057 C C . PRO A 1 265 ? -6.946 10.294 17.010 1.00 94.62 265 PRO A C 1
ATOM 2059 O O . PRO A 1 265 ? -7.582 10.717 16.044 1.00 94.62 265 PRO A O 1
ATOM 2062 N N . LEU A 1 266 ? -7.412 9.295 17.770 1.00 95.19 266 LEU A N 1
ATOM 2063 C CA . LEU A 1 266 ? -8.719 8.673 17.531 1.00 95.19 266 LEU A CA 1
ATOM 2064 C C . LEU A 1 266 ? -9.859 9.615 17.939 1.00 95.19 266 LEU A C 1
ATOM 2066 O O . LEU A 1 266 ? -10.842 9.748 17.213 1.00 95.19 266 LEU A O 1
ATOM 2070 N N . ARG A 1 267 ? -9.735 10.298 19.081 1.00 93.88 267 ARG A N 1
ATOM 2071 C CA . ARG A 1 267 ? -10.697 11.309 19.551 1.00 93.88 267 ARG A CA 1
ATOM 2072 C C . ARG A 1 267 ? -10.791 12.487 18.590 1.00 93.88 267 ARG A C 1
ATOM 2074 O O . ARG A 1 267 ? -11.893 12.979 18.333 1.00 93.88 267 ARG A O 1
ATOM 2081 N N . HIS A 1 268 ? -9.652 12.909 18.053 1.00 93.69 268 HIS A N 1
ATOM 2082 C CA . HIS A 1 268 ? -9.587 13.938 17.030 1.00 93.69 268 HIS A CA 1
ATOM 2083 C C . HIS A 1 268 ? -10.338 13.503 15.767 1.00 93.69 268 HIS A C 1
ATOM 2085 O O . HIS A 1 268 ? -11.289 14.180 15.381 1.00 93.69 268 HIS A O 1
ATOM 2091 N N . TRP A 1 269 ? -10.032 12.315 15.228 1.00 94.94 269 TRP A N 1
ATOM 2092 C CA . TRP A 1 269 ? -10.746 11.751 14.076 1.00 94.94 269 TRP A CA 1
ATOM 2093 C C . TRP A 1 269 ? -12.267 11.657 14.307 1.00 94.94 269 TRP A C 1
ATOM 2095 O O . TRP A 1 269 ? -13.049 12.092 13.467 1.00 94.94 269 TRP A O 1
ATOM 2105 N N . ILE A 1 270 ? -12.716 11.183 15.481 1.00 94.38 270 ILE A N 1
ATOM 2106 C CA . ILE A 1 270 ? -14.153 11.136 15.830 1.00 94.38 270 ILE A CA 1
ATOM 2107 C C . ILE A 1 270 ? -14.790 12.535 15.768 1.00 94.38 270 ILE A C 1
ATOM 2109 O O . ILE A 1 270 ? -15.944 12.681 15.360 1.00 94.38 270 ILE A O 1
ATOM 2113 N N . THR A 1 271 ? -14.071 13.564 16.214 1.00 93.12 271 THR A N 1
ATOM 2114 C CA . THR A 1 271 ? -14.569 14.946 16.236 1.00 93.12 271 THR A CA 1
ATOM 2115 C C . THR A 1 271 ? -14.678 15.520 14.825 1.00 93.12 271 THR A C 1
ATOM 2117 O O . THR A 1 271 ? -15.699 16.133 14.493 1.00 93.12 271 THR A O 1
ATOM 2120 N N . GLU A 1 272 ? -13.673 15.276 13.984 1.00 92.44 272 GLU A N 1
ATOM 2121 C CA . GLU A 1 272 ? -13.678 15.666 12.571 1.00 92.44 272 GLU A CA 1
ATOM 2122 C C . GLU A 1 272 ? -14.829 14.989 11.818 1.00 92.44 272 GLU A C 1
ATOM 2124 O O . GLU A 1 272 ? -15.632 15.677 11.190 1.00 92.44 272 GLU A O 1
ATOM 2129 N N . GLU A 1 273 ? -15.013 13.677 11.989 1.00 92.31 273 GLU A N 1
ATOM 2130 C CA . GLU A 1 273 ? -16.113 12.922 11.372 1.00 92.31 273 GLU A CA 1
ATOM 2131 C C . GLU A 1 273 ? -17.498 13.438 11.769 1.00 92.31 273 GLU A C 1
ATOM 2133 O O . GLU A 1 273 ? -18.391 13.604 10.933 1.00 92.31 273 GLU A O 1
ATOM 2138 N N . ARG A 1 274 ? -17.704 13.730 13.059 1.00 91.88 274 ARG A N 1
ATOM 2139 C CA . ARG A 1 274 ? -18.968 14.321 13.530 1.00 91.88 274 ARG A CA 1
ATOM 2140 C C . ARG A 1 274 ? -19.224 15.670 12.875 1.00 91.88 274 ARG A C 1
ATOM 2142 O O . ARG A 1 274 ? -20.371 15.976 12.552 1.00 91.88 274 ARG A O 1
ATOM 2149 N N . THR A 1 275 ? -18.177 16.469 12.709 1.00 91.56 275 THR A N 1
ATOM 2150 C CA . THR A 1 275 ? -18.268 17.795 12.093 1.00 91.56 275 THR A CA 1
ATOM 2151 C C . THR A 1 275 ? -18.594 17.668 10.609 1.00 91.56 275 THR A C 1
ATOM 2153 O O . THR A 1 275 ? -19.582 18.249 10.162 1.00 91.56 275 THR A O 1
ATOM 2156 N N . ALA A 1 276 ? -17.861 16.827 9.877 1.00 89.62 276 ALA A N 1
ATOM 2157 C CA . ALA A 1 276 ? -18.088 16.569 8.458 1.00 89.62 276 ALA A CA 1
ATOM 2158 C C . ALA A 1 276 ? -19.520 16.080 8.180 1.00 89.62 276 ALA A C 1
ATOM 2160 O O . ALA A 1 276 ? -20.201 16.611 7.303 1.00 89.62 276 ALA A O 1
ATOM 2161 N N . ARG A 1 277 ? -20.036 15.136 8.981 1.00 87.94 277 ARG A N 1
ATOM 2162 C CA . ARG A 1 277 ? -21.410 14.626 8.815 1.00 87.94 277 ARG A CA 1
ATOM 2163 C C . ARG A 1 277 ? -22.487 15.657 9.135 1.00 87.94 277 ARG A C 1
ATOM 2165 O O . ARG A 1 277 ? -23.539 15.641 8.501 1.00 87.94 277 ARG A O 1
ATOM 2172 N N . ARG A 1 278 ? -22.251 16.552 10.101 1.00 88.75 278 ARG A N 1
ATOM 2173 C CA . ARG A 1 278 ? -23.176 17.664 10.384 1.00 88.75 278 ARG A CA 1
ATOM 2174 C C . ARG A 1 278 ? -23.232 18.639 9.216 1.00 88.75 278 ARG A C 1
ATOM 2176 O O . ARG A 1 278 ? -24.328 19.013 8.818 1.00 88.75 278 ARG A O 1
ATOM 2183 N N . LEU A 1 279 ? -22.076 19.008 8.662 1.00 88.81 279 LEU A N 1
ATOM 2184 C CA . LEU A 1 279 ? -21.998 19.891 7.496 1.00 88.81 279 LEU A CA 1
ATOM 2185 C C . LEU A 1 279 ? -22.721 19.270 6.291 1.00 88.81 279 LEU A C 1
ATOM 2187 O O . LEU A 1 279 ? -23.630 19.887 5.748 1.00 88.81 279 LEU A O 1
ATOM 2191 N N . ALA A 1 280 ? -22.449 17.999 5.981 1.00 86.38 280 ALA A N 1
ATOM 2192 C CA . ALA A 1 280 ? -23.134 17.291 4.897 1.00 86.38 280 ALA A CA 1
ATOM 2193 C C . ALA A 1 280 ? -24.665 17.208 5.093 1.00 86.38 280 ALA A C 1
ATOM 2195 O O . ALA A 1 280 ? -25.431 17.316 4.132 1.00 86.38 280 ALA A O 1
ATOM 2196 N N . ALA A 1 281 ? -25.136 17.037 6.335 1.00 83.56 281 ALA A N 1
ATOM 2197 C CA . ALA A 1 281 ? -26.567 17.032 6.646 1.00 83.56 281 ALA A CA 1
ATOM 2198 C C . ALA A 1 281 ? -27.218 18.414 6.450 1.00 83.56 281 ALA A C 1
ATOM 2200 O O . ALA A 1 281 ? -28.355 18.487 5.973 1.00 83.56 281 ALA A O 1
ATOM 2201 N N . HIS A 1 282 ? -26.506 19.498 6.778 1.00 78.19 282 HIS A N 1
ATOM 2202 C CA . HIS A 1 282 ? -26.951 20.870 6.522 1.00 78.19 282 HIS A CA 1
ATOM 2203 C C . HIS A 1 282 ? -27.029 21.180 5.022 1.00 78.19 282 HIS A C 1
ATOM 2205 O O . HIS A 1 282 ? -28.046 21.703 4.570 1.00 78.19 282 HIS A O 1
ATOM 2211 N N . ASP A 1 283 ? -26.031 20.771 4.238 1.00 77.25 283 ASP A N 1
ATOM 2212 C CA . ASP A 1 283 ? -26.026 20.982 2.783 1.00 77.25 283 ASP A CA 1
ATOM 2213 C C . ASP A 1 283 ? -27.161 20.208 2.094 1.00 77.25 283 ASP A C 1
ATOM 2215 O O . ASP A 1 283 ? -27.854 20.730 1.221 1.00 77.25 283 ASP A O 1
ATOM 2219 N N . THR A 1 284 ? -27.428 18.978 2.546 1.00 72.75 284 THR A N 1
ATOM 2220 C CA . THR A 1 284 ? -28.527 18.152 2.015 1.00 72.75 284 THR A CA 1
ATOM 2221 C C . THR A 1 284 ? -29.901 18.744 2.352 1.00 72.75 284 THR A C 1
ATOM 2223 O O . THR A 1 284 ? -30.817 18.719 1.528 1.00 72.75 284 THR A O 1
ATOM 2226 N N . THR A 1 285 ? -30.066 19.309 3.555 1.00 69.81 285 THR A N 1
ATOM 2227 C CA . THR A 1 285 ? -31.323 19.970 3.949 1.00 69.81 285 THR A CA 1
ATOM 2228 C C . THR A 1 285 ? -31.519 21.321 3.266 1.00 69.81 285 THR A C 1
ATOM 2230 O O . THR A 1 285 ? -32.663 21.675 2.983 1.00 69.81 285 THR A O 1
ATOM 2233 N N . ALA A 1 286 ? -30.442 22.045 2.946 1.00 58.91 286 ALA A N 1
ATOM 2234 C CA . ALA A 1 286 ? -30.497 23.250 2.120 1.00 58.91 286 ALA A CA 1
ATOM 2235 C C . ALA A 1 286 ? -30.912 22.922 0.674 1.00 58.91 286 ALA A C 1
ATOM 2237 O O . ALA A 1 286 ? -31.853 23.523 0.164 1.00 58.91 286 ALA A O 1
ATOM 2238 N N . ALA A 1 287 ? -30.313 21.896 0.058 1.00 57.41 287 ALA A N 1
ATOM 2239 C CA . ALA A 1 287 ? -30.655 21.462 -1.301 1.00 57.41 287 ALA A CA 1
ATOM 2240 C C . ALA A 1 287 ? -32.101 20.940 -1.435 1.00 57.41 287 ALA A C 1
ATOM 2242 O O . ALA A 1 287 ? -32.733 21.117 -2.472 1.00 57.41 287 ALA A O 1
ATOM 2243 N N . SER A 1 288 ? -32.659 20.326 -0.385 1.00 58.59 288 SER A N 1
ATOM 2244 C CA . SER A 1 288 ? -34.054 19.856 -0.378 1.00 58.59 288 SER A CA 1
ATOM 2245 C C . SER A 1 288 ? -35.088 20.969 -0.140 1.00 58.59 288 SER A C 1
ATOM 2247 O O . SER A 1 288 ? -36.284 20.711 -0.294 1.00 58.59 288 SER A O 1
ATOM 2249 N N . ARG A 1 289 ? -34.670 22.175 0.273 1.00 54.25 289 ARG A N 1
ATOM 2250 C CA . ARG A 1 289 ? -35.564 23.314 0.547 1.00 54.25 289 ARG A CA 1
ATOM 2251 C C . ARG A 1 289 ? -35.788 24.242 -0.652 1.00 54.25 289 ARG A C 1
ATOM 2253 O O . ARG A 1 289 ? -36.650 25.106 -0.539 1.00 54.25 289 ARG A O 1
ATOM 2260 N N . ASP A 1 290 ? -35.139 23.994 -1.793 1.00 48.12 290 ASP A N 1
ATOM 2261 C CA . ASP A 1 290 ? -35.386 24.690 -3.070 1.00 48.12 290 ASP A CA 1
ATOM 2262 C C . ASP A 1 290 ? -36.123 23.808 -4.110 1.00 48.12 290 ASP A C 1
ATOM 2264 O O . ASP A 1 290 ? -35.530 23.356 -5.090 1.00 48.12 290 ASP A O 1
ATOM 2268 N N . PRO A 1 291 ? -37.441 23.551 -3.969 1.00 48.97 291 PRO A N 1
ATOM 2269 C CA . PRO A 1 291 ? -38.248 22.964 -5.040 1.00 48.97 291 PRO A CA 1
ATOM 2270 C C . PRO A 1 291 ? -38.883 24.011 -5.985 1.00 48.97 291 PRO A C 1
ATOM 2272 O O . PRO A 1 291 ? -39.684 23.645 -6.844 1.00 48.97 291 PRO A O 1
ATOM 2275 N N . GLN A 1 292 ? -38.559 25.306 -5.866 1.00 49.72 292 GLN A N 1
ATOM 2276 C CA . GLN A 1 292 ? -39.196 26.396 -6.626 1.00 49.72 292 GLN A CA 1
ATOM 2277 C C . GLN A 1 292 ? -38.266 27.051 -7.664 1.00 49.72 292 GLN A C 1
ATOM 2279 O O . GLN A 1 292 ? -37.930 28.220 -7.560 1.00 49.72 292 GLN A O 1
ATOM 2284 N N . THR A 1 293 ? -37.888 26.328 -8.721 1.00 52.28 293 THR A N 1
ATOM 2285 C CA . THR A 1 293 ? -37.473 26.961 -10.002 1.00 52.28 293 THR A CA 1
ATOM 2286 C C . THR A 1 293 ? -37.921 26.198 -11.257 1.00 52.28 293 THR A C 1
ATOM 2288 O O . THR A 1 293 ? -37.520 26.541 -12.365 1.00 52.28 293 THR A O 1
ATOM 2291 N N . ALA A 1 294 ? -38.813 25.208 -11.141 1.00 47.16 294 ALA A N 1
ATOM 2292 C CA . ALA A 1 294 ? -39.344 24.489 -12.302 1.00 47.16 294 ALA A CA 1
ATOM 2293 C C . ALA A 1 294 ? -40.880 24.483 -12.316 1.00 47.16 294 ALA A C 1
ATOM 2295 O O . ALA A 1 294 ? -41.489 23.576 -11.753 1.00 47.16 294 ALA A O 1
ATOM 2296 N N . ARG A 1 295 ? -41.464 25.515 -12.954 1.00 40.78 295 ARG A N 1
ATOM 2297 C CA . ARG A 1 295 ? -42.832 25.690 -13.522 1.00 40.78 295 ARG A CA 1
ATOM 2298 C C . ARG A 1 295 ? -43.175 27.192 -13.407 1.00 40.78 295 ARG A C 1
ATOM 2300 O O . ARG A 1 295 ? -43.088 27.727 -12.313 1.00 40.78 295 ARG A O 1
ATOM 2307 N N . THR A 1 296 ? -43.549 27.952 -14.440 1.00 43.91 296 THR A N 1
ATOM 2308 C CA . THR A 1 296 ? -44.158 27.623 -15.746 1.00 43.91 296 THR A CA 1
ATOM 2309 C C . THR A 1 296 ? -44.062 28.852 -16.703 1.00 43.91 296 THR A C 1
ATOM 2311 O O . THR A 1 296 ? -43.340 29.781 -16.352 1.00 43.91 296 THR A O 1
ATOM 2314 N N . PRO A 1 297 ? -44.657 28.832 -17.921 1.00 58.44 297 PRO A N 1
ATOM 2315 C CA . PRO A 1 297 ? -44.115 29.400 -19.156 1.00 58.44 297 PRO A CA 1
ATOM 2316 C C . PRO A 1 297 ? -44.529 30.862 -19.388 1.00 58.44 297 PRO A C 1
ATOM 2318 O O . PRO A 1 297 ? -45.435 31.345 -18.727 1.00 58.44 297 PRO A O 1
ATOM 2321 N N . ASP A 1 298 ? -43.944 31.500 -20.401 1.00 35.00 298 ASP A N 1
ATOM 2322 C CA . ASP A 1 298 ? -44.715 32.300 -21.360 1.00 35.00 298 ASP A CA 1
ATOM 2323 C C . ASP A 1 298 ? -43.892 32.535 -22.636 1.00 35.00 298 ASP A C 1
ATOM 2325 O O . ASP A 1 298 ? -42.795 33.090 -22.614 1.00 35.00 298 ASP A O 1
ATOM 2329 N N . SER A 1 299 ? -44.435 32.067 -23.764 1.00 41.94 299 SER A N 1
ATOM 2330 C CA . SER A 1 299 ? -44.167 32.671 -25.075 1.00 41.94 299 SER A CA 1
ATOM 2331 C C . SER A 1 299 ? -44.873 34.025 -25.130 1.00 41.94 299 SER A C 1
ATOM 2333 O O . SER A 1 299 ? -45.973 34.154 -24.597 1.00 41.94 299 SER A O 1
ATOM 2335 N N . PRO A 1 300 ? -44.303 35.011 -25.833 1.00 45.47 300 PRO A N 1
ATOM 2336 C CA . PRO A 1 300 ? -44.888 35.371 -27.129 1.00 45.47 300 PRO A CA 1
ATOM 2337 C C . PRO A 1 300 ? -43.797 35.660 -28.191 1.00 45.47 300 PRO A C 1
ATOM 2339 O O . PRO A 1 300 ? -42.719 36.142 -27.878 1.00 45.47 300 PRO A O 1
ATOM 2342 N N . VAL A 1 301 ? -43.926 35.134 -29.413 1.00 38.53 301 VAL A N 1
ATOM 2343 C CA . VAL A 1 301 ? -44.507 35.799 -30.603 1.00 38.53 301 VAL A CA 1
ATOM 2344 C C . VAL A 1 301 ? -43.604 36.882 -31.236 1.00 38.53 301 VAL A C 1
ATOM 2346 O O . VAL A 1 301 ? -43.315 37.898 -30.625 1.00 38.53 301 VAL A O 1
ATOM 2349 N N . LEU A 1 302 ? -43.311 36.650 -32.528 1.00 33.84 302 LEU A N 1
ATOM 2350 C CA . LEU A 1 302 ? -43.008 37.585 -33.632 1.00 33.84 302 LEU A CA 1
ATOM 2351 C C . LEU A 1 302 ? -41.722 38.435 -33.627 1.00 33.84 302 LEU A C 1
ATOM 2353 O O . LEU A 1 302 ? -41.556 39.345 -32.829 1.00 33.84 302 LEU A O 1
ATOM 2357 N N . GLY A 1 303 ? -40.977 38.296 -34.734 1.00 29.89 303 GLY A N 1
ATOM 2358 C CA . GLY A 1 303 ? -40.637 39.455 -35.569 1.00 29.89 303 GLY A CA 1
ATOM 2359 C C . GLY A 1 303 ? -39.173 39.589 -35.995 1.00 29.89 303 GLY A C 1
ATOM 2360 O O . GLY A 1 303 ? -38.364 39.990 -35.178 1.00 29.89 303 GLY A O 1
ATOM 2361 N N . GLN A 1 304 ? -38.912 39.324 -37.290 1.00 40.59 304 GLN A N 1
ATOM 2362 C CA . GLN A 1 304 ? -38.098 40.134 -38.233 1.00 40.59 304 GLN A CA 1
ATOM 2363 C C . GLN A 1 304 ? -36.680 40.542 -37.761 1.00 40.59 304 GLN A C 1
ATOM 2365 O O . GLN A 1 304 ? -36.539 41.291 -36.806 1.00 40.59 304 GLN A O 1
ATOM 2370 N N . LEU A 1 305 ? -35.565 40.136 -38.374 1.00 36.16 305 LEU A N 1
ATOM 2371 C CA . LEU A 1 305 ? -35.132 40.097 -39.782 1.00 36.16 305 LEU A CA 1
ATOM 2372 C C . LEU A 1 305 ? -33.928 39.148 -39.896 1.00 36.16 305 LEU A C 1
ATOM 2374 O O . LEU A 1 305 ? -33.165 39.061 -38.907 1.00 36.16 305 LEU A O 1
#